Protein AF-A0A7S3T240-F1 (afdb_monomer)

pLDDT: mean 73.09, std 15.88, range [38.12, 94.25]

Organism: Emiliania huxleyi (NCBI:txid2903)

Foldseek 3Di:
DLVVLVVVLVVLVVVLVVLVVVLVVLVVVLVVLVVVLVVLVVVLVVLVVVLVVLVVVCVVVVDPVSVVVSVVSVVVSVVSVVVSVVSVVVSVVSVVVSVVSVVVSVVSVVVSVVSVVVSVVVVVPDPDDPPPPDDPPPPVVPVVVVVVVVVVVVVVVVVVVVVVVVVVVVVVVVVVPVVPPPDDDDDDPDDDDDDDDDDDDDDDDDDDDDDDDDDDDDDDDDDDDDPDDDPDDDDDDDDDDDDDDDDDDDDDDDPPDDPDPDPPPPDPDDPDDDPDPDPDDPDDPDPDPDPDDDDDDDDDDDDPDDDDDDDDDDDDDD

Solvent-accessible surface area (backbone atoms only — not comparable to full-atom values): 20639 Å² total; per-residue (Å²): 119,70,64,64,52,57,48,53,52,52,51,44,53,50,51,38,52,50,41,48,50,51,32,52,52,40,46,54,50,23,53,50,37,42,51,52,20,54,50,36,43,51,52,24,52,51,40,41,51,53,21,52,53,38,40,53,53,19,68,74,65,73,38,71,71,34,50,54,50,23,54,52,29,48,51,53,24,53,52,32,46,52,53,22,54,52,31,44,51,51,23,53,52,30,48,54,51,33,53,54,31,50,53,52,37,50,53,41,52,49,54,43,50,52,52,54,50,52,57,52,52,62,58,70,67,52,78,77,73,79,81,76,89,73,72,90,80,70,65,72,70,61,57,61,60,58,55,60,68,59,56,61,62,61,62,62,59,56,56,56,58,59,56,55,56,53,57,54,56,60,54,61,58,56,71,68,58,72,77,76,78,82,76,84,77,77,82,77,82,83,76,79,87,78,79,87,79,81,87,76,84,81,83,80,80,84,85,82,80,88,78,83,86,83,79,88,76,79,83,79,76,81,78,78,82,78,79,77,79,78,78,81,75,82,79,80,78,82,78,79,80,84,78,78,81,74,85,72,76,82,78,76,84,78,74,82,76,75,81,78,76,77,78,76,76,78,78,76,78,79,77,77,81,74,78,78,75,78,77,79,74,80,75,75,82,74,79,78,77,78,81,77,80,77,82,78,79,78,78,81,77,81,77,78,82,76,80,78,80,80,79,78,79,83,76,84,79,132

Structure (mmCIF, N/CA/C/O backbone):
data_AF-A0A7S3T240-F1
#
_entry.id   AF-A0A7S3T240-F1
#
loop_
_atom_site.group_PDB
_atom_site.id
_atom_site.type_symbol
_atom_site.label_atom_id
_atom_site.label_alt_id
_atom_site.label_comp_id
_atom_site.label_asym_id
_atom_site.label_entity_id
_atom_site.label_seq_id
_atom_site.pdbx_PDB_ins_code
_atom_site.Cartn_x
_atom_site.Cartn_y
_atom_site.Cartn_z
_atom_site.occupancy
_atom_site.B_iso_or_equiv
_atom_site.auth_seq_id
_atom_site.auth_comp_id
_atom_site.auth_asym_id
_atom_site.auth_atom_id
_atom_site.pdbx_PDB_model_num
ATOM 1 N N . SER A 1 1 ? 21.977 -3.728 -37.224 1.00 69.38 1 SER A N 1
ATOM 2 C CA . SER A 1 1 ? 20.521 -3.903 -37.405 1.00 69.38 1 SER A CA 1
ATOM 3 C C . SER A 1 1 ? 19.772 -2.870 -36.568 1.00 69.38 1 SER A C 1
ATOM 5 O O . SER A 1 1 ? 19.940 -2.855 -35.353 1.00 69.38 1 SER A O 1
ATOM 7 N N . GLY A 1 2 ? 19.012 -1.968 -37.201 1.00 80.69 2 GLY A N 1
ATOM 8 C CA . GLY A 1 2 ? 18.191 -0.964 -36.503 1.00 80.69 2 GLY A CA 1
ATOM 9 C C . GLY A 1 2 ? 16.918 -1.544 -35.869 1.00 80.69 2 GLY A C 1
ATOM 10 O O . GLY A 1 2 ? 16.444 -1.038 -34.854 1.00 80.69 2 GLY A O 1
ATOM 11 N N . GLU A 1 3 ? 16.407 -2.658 -36.399 1.00 87.56 3 GLU A N 1
ATOM 12 C CA . GLU A 1 3 ? 15.203 -3.321 -35.885 1.00 87.56 3 GLU A CA 1
ATOM 13 C C . GLU A 1 3 ? 15.397 -3.892 -34.479 1.00 87.56 3 GLU A C 1
ATOM 15 O O . GLU A 1 3 ? 14.539 -3.696 -33.619 1.00 87.56 3 GLU A O 1
ATOM 20 N N . ALA A 1 4 ? 16.551 -4.513 -34.209 1.00 83.38 4 ALA A N 1
ATOM 21 C CA . ALA A 1 4 ? 16.877 -5.044 -32.884 1.00 83.38 4 ALA A CA 1
ATOM 22 C C . ALA A 1 4 ? 16.901 -3.941 -31.806 1.00 83.38 4 ALA A C 1
ATOM 24 O O . ALA A 1 4 ? 16.441 -4.148 -30.683 1.00 83.38 4 ALA A O 1
ATOM 25 N N . ARG A 1 5 ? 17.361 -2.731 -32.158 1.00 80.62 5 ARG A N 1
ATOM 26 C CA . ARG A 1 5 ? 17.377 -1.571 -31.248 1.00 80.62 5 ARG A CA 1
ATOM 27 C C . ARG A 1 5 ? 15.965 -1.065 -30.968 1.00 80.62 5 ARG A C 1
ATOM 29 O O . ARG A 1 5 ? 15.586 -0.887 -29.812 1.00 80.62 5 ARG A O 1
ATOM 36 N N . ASN A 1 6 ? 15.160 -0.908 -32.019 1.00 85.31 6 ASN A N 1
ATOM 37 C CA . ASN A 1 6 ? 13.755 -0.523 -31.884 1.00 85.31 6 ASN A CA 1
ATOM 38 C C . ASN A 1 6 ? 12.945 -1.568 -31.100 1.00 85.31 6 ASN A C 1
ATOM 40 O O . ASN A 1 6 ? 12.016 -1.211 -30.375 1.00 85.31 6 ASN A O 1
ATOM 44 N N . ALA A 1 7 ? 13.284 -2.855 -31.208 1.00 90.44 7 ALA A N 1
ATOM 45 C CA . ALA A 1 7 ? 12.698 -3.905 -30.381 1.00 90.44 7 ALA A CA 1
ATOM 46 C C . ALA A 1 7 ? 13.095 -3.755 -28.899 1.00 90.44 7 ALA A C 1
ATOM 48 O O . ALA A 1 7 ? 12.222 -3.803 -28.033 1.00 90.44 7 ALA A O 1
ATOM 49 N N . ALA A 1 8 ? 14.370 -3.481 -28.599 1.00 83.81 8 ALA A N 1
ATOM 50 C CA . ALA A 1 8 ? 14.858 -3.305 -27.227 1.00 83.81 8 ALA A CA 1
ATOM 51 C C . ALA A 1 8 ? 14.257 -2.080 -26.509 1.00 83.81 8 ALA A C 1
ATOM 53 O O . ALA A 1 8 ? 13.959 -2.151 -25.312 1.00 83.81 8 ALA A O 1
ATOM 54 N N . VAL A 1 9 ? 14.043 -0.969 -27.228 1.00 86.69 9 VAL A N 1
ATOM 55 C CA . VAL A 1 9 ? 13.361 0.222 -26.684 1.00 86.69 9 VAL A CA 1
ATOM 56 C C . VAL A 1 9 ? 11.884 -0.074 -26.424 1.00 86.69 9 VAL A C 1
ATOM 58 O O . VAL A 1 9 ? 11.393 0.221 -25.337 1.00 86.69 9 VAL A O 1
ATOM 61 N N . ARG A 1 10 ? 11.183 -0.725 -27.365 1.00 91.50 10 ARG A N 1
ATOM 62 C CA . ARG A 1 10 ? 9.774 -1.119 -27.176 1.00 91.50 10 ARG A CA 1
ATOM 63 C C . ARG A 1 10 ? 9.592 -2.093 -26.009 1.00 91.50 10 ARG A C 1
ATOM 65 O O . ARG A 1 10 ? 8.627 -1.963 -25.259 1.00 91.50 10 ARG A O 1
ATOM 72 N N . ALA A 1 11 ? 10.523 -3.029 -25.824 1.00 89.94 11 ALA A N 1
ATOM 73 C CA . ALA A 1 11 ? 10.531 -3.932 -24.675 1.00 89.94 11 ALA A CA 1
ATOM 74 C C . ALA A 1 11 ? 10.695 -3.164 -23.351 1.00 89.94 11 ALA A C 1
ATOM 76 O O . ALA A 1 11 ? 9.890 -3.348 -22.441 1.00 89.94 11 ALA A O 1
ATOM 77 N N . ALA A 1 12 ? 11.652 -2.231 -23.278 1.00 83.69 12 ALA A N 1
ATOM 78 C CA . ALA A 1 12 ? 11.857 -1.395 -22.092 1.00 83.69 12 ALA A CA 1
ATOM 79 C C . ALA A 1 12 ? 10.644 -0.500 -21.779 1.00 83.69 12 ALA A C 1
ATOM 81 O O . ALA A 1 12 ? 10.274 -0.324 -20.622 1.00 83.69 12 ALA A O 1
ATOM 82 N N . GLU A 1 13 ? 9.982 0.051 -22.800 1.00 89.81 13 GLU A N 1
ATOM 83 C CA . GLU A 1 13 ? 8.754 0.830 -22.605 1.00 89.81 13 GLU A CA 1
ATOM 84 C C . GLU A 1 13 ? 7.593 -0.035 -22.100 1.00 89.81 13 GLU A C 1
ATOM 86 O O . GLU A 1 13 ? 6.804 0.424 -21.270 1.00 89.81 13 GLU A O 1
ATOM 91 N N . LYS A 1 14 ? 7.492 -1.290 -22.554 1.00 94.06 14 LYS A N 1
ATOM 92 C CA . LYS A 1 14 ? 6.503 -2.248 -22.044 1.00 94.06 14 LYS A CA 1
ATOM 93 C C . LYS A 1 14 ? 6.765 -2.587 -20.573 1.00 94.06 14 LYS A C 1
ATOM 95 O O . LYS A 1 14 ? 5.825 -2.554 -19.780 1.00 94.06 14 LYS A O 1
ATOM 100 N N . GLU A 1 15 ? 8.017 -2.852 -20.207 1.00 90.12 15 GLU A N 1
ATOM 101 C CA . GLU A 1 15 ? 8.430 -3.083 -18.814 1.00 90.12 15 GLU A CA 1
ATOM 102 C C . GLU A 1 15 ? 8.119 -1.870 -17.934 1.00 90.12 15 GLU A C 1
ATOM 104 O O . GLU A 1 15 ? 7.475 -2.010 -16.896 1.00 90.12 15 GLU A O 1
ATOM 109 N N . PHE A 1 16 ? 8.467 -0.663 -18.390 1.00 89.44 16 PHE A N 1
ATOM 110 C CA . PHE A 1 16 ? 8.149 0.571 -17.677 1.00 89.44 16 PHE A CA 1
ATOM 111 C C . PHE A 1 16 ? 6.639 0.732 -17.439 1.00 89.44 16 PHE A C 1
ATOM 113 O O . PHE A 1 16 ? 6.226 1.049 -16.324 1.00 89.44 16 PHE A O 1
ATOM 120 N N . ARG A 1 17 ? 5.799 0.476 -18.453 1.00 94.25 17 ARG A N 1
ATOM 121 C CA . ARG A 1 17 ? 4.332 0.526 -18.299 1.00 94.25 17 ARG A CA 1
ATOM 122 C C . ARG A 1 17 ? 3.828 -0.496 -17.284 1.00 94.25 17 ARG A C 1
ATOM 124 O O . ARG A 1 17 ? 2.951 -0.164 -16.491 1.00 94.25 17 ARG A O 1
ATOM 131 N N . HIS A 1 18 ? 4.386 -1.705 -17.285 1.00 93.19 18 HIS A N 1
ATOM 132 C CA . HIS A 1 18 ? 4.026 -2.740 -16.320 1.00 93.19 18 HIS A CA 1
ATOM 133 C C . HIS A 1 18 ? 4.416 -2.340 -14.888 1.00 93.19 18 HIS A C 1
ATOM 135 O O . HIS A 1 18 ? 3.583 -2.401 -13.985 1.00 93.19 18 HIS A O 1
ATOM 141 N N . CYS A 1 19 ? 5.638 -1.839 -14.680 1.00 86.62 19 CYS A N 1
ATOM 142 C CA . CYS A 1 19 ? 6.077 -1.316 -13.384 1.00 86.62 19 CYS A CA 1
ATOM 143 C C . CYS A 1 19 ? 5.222 -0.130 -12.916 1.00 86.62 19 CYS A C 1
ATOM 145 O O . CYS A 1 19 ? 4.861 -0.060 -11.745 1.00 86.62 19 CYS A O 1
ATOM 147 N N . ALA A 1 20 ? 4.856 0.782 -13.821 1.00 87.12 20 ALA A N 1
ATOM 148 C CA . ALA A 1 20 ? 3.994 1.919 -13.503 1.00 87.12 20 ALA A CA 1
ATOM 149 C C . ALA A 1 20 ? 2.579 1.481 -13.095 1.00 87.12 20 ALA A C 1
ATOM 151 O O . ALA A 1 20 ? 2.018 2.025 -12.143 1.00 87.12 20 ALA A O 1
ATOM 152 N N . ALA A 1 21 ? 2.010 0.487 -13.784 1.00 92.00 21 ALA A N 1
ATOM 153 C CA . ALA A 1 21 ? 0.714 -0.082 -13.431 1.00 92.00 21 ALA A CA 1
ATOM 154 C C . ALA A 1 21 ? 0.758 -0.765 -12.054 1.00 92.00 21 ALA A C 1
ATOM 156 O O . ALA A 1 21 ? -0.089 -0.470 -11.211 1.00 92.00 21 ALA A O 1
ATOM 157 N N . ALA A 1 22 ? 1.783 -1.583 -11.797 1.00 86.31 22 ALA A N 1
ATOM 158 C CA . ALA A 1 22 ? 1.976 -2.249 -10.509 1.00 86.31 22 ALA A CA 1
ATOM 159 C C . ALA A 1 22 ? 2.154 -1.244 -9.357 1.00 86.31 22 ALA A C 1
ATOM 161 O O . ALA A 1 22 ? 1.518 -1.381 -8.315 1.00 86.31 22 ALA A O 1
ATOM 162 N N . ALA A 1 23 ? 2.949 -0.186 -9.556 1.00 83.00 23 ALA A N 1
ATOM 163 C CA . ALA A 1 23 ? 3.128 0.867 -8.555 1.00 83.00 23 ALA A CA 1
ATOM 164 C C . ALA A 1 23 ? 1.819 1.618 -8.256 1.00 83.00 23 ALA A C 1
ATOM 166 O O . ALA A 1 23 ? 1.533 1.931 -7.101 1.00 83.00 23 ALA A O 1
ATOM 167 N N . LYS A 1 24 ? 0.989 1.872 -9.277 1.00 91.44 24 LYS A N 1
ATOM 168 C CA . LYS A 1 24 ? -0.325 2.506 -9.098 1.00 91.44 24 LYS A CA 1
ATOM 169 C C . LYS A 1 24 ? -1.285 1.615 -8.306 1.00 91.44 24 LYS A C 1
ATOM 171 O O . LYS A 1 24 ? -1.999 2.112 -7.435 1.00 91.44 24 LYS A O 1
ATOM 176 N N . GLU A 1 25 ? -1.317 0.322 -8.612 1.00 91.25 25 GLU A N 1
ATOM 177 C CA . GLU A 1 25 ? -2.149 -0.646 -7.896 1.00 91.25 25 GLU A CA 1
ATOM 178 C C . GLU A 1 25 ? -1.722 -0.768 -6.428 1.00 91.25 25 GLU A C 1
ATOM 180 O O . GLU A 1 25 ? -2.568 -0.701 -5.533 1.00 91.25 25 GLU A O 1
ATOM 185 N N . GLU A 1 26 ? -0.413 -0.857 -6.175 1.00 85.06 26 GLU A N 1
ATOM 186 C CA . GLU A 1 26 ? 0.137 -0.949 -4.822 1.00 85.06 26 GLU A CA 1
ATOM 187 C C . GLU A 1 26 ? -0.105 0.332 -4.016 1.00 85.06 26 GLU A C 1
ATOM 189 O O . GLU A 1 26 ? -0.527 0.262 -2.864 1.00 85.06 26 GLU A O 1
ATOM 194 N N . GLY A 1 27 ? 0.042 1.509 -4.635 1.00 84.75 27 GLY A N 1
ATOM 195 C CA . GLY A 1 27 ? -0.329 2.781 -4.011 1.00 84.75 27 GLY A CA 1
ATOM 196 C C . GLY A 1 27 ? -1.815 2.843 -3.636 1.00 84.75 27 GLY A C 1
ATOM 197 O O . GLY A 1 27 ? -2.165 3.319 -2.556 1.00 84.75 27 GLY A O 1
ATOM 198 N N . GLY A 1 28 ? -2.694 2.298 -4.485 1.00 88.25 28 GLY A N 1
ATOM 199 C CA . GLY A 1 28 ? -4.122 2.168 -4.186 1.00 88.25 28 GLY A CA 1
ATOM 200 C C . GLY A 1 28 ? -4.412 1.212 -3.023 1.00 88.25 28 GLY A C 1
ATOM 201 O O . GLY A 1 28 ? -5.260 1.519 -2.183 1.00 88.25 28 GLY A O 1
ATOM 202 N N . ARG A 1 29 ? -3.702 0.077 -2.941 1.00 84.12 29 ARG A N 1
ATOM 203 C CA . ARG A 1 29 ? -3.786 -0.853 -1.800 1.00 84.12 29 ARG A CA 1
ATOM 204 C C . ARG A 1 29 ? -3.310 -0.205 -0.501 1.00 84.12 29 ARG A C 1
ATOM 206 O O . ARG A 1 29 ? -4.017 -0.294 0.498 1.00 84.12 29 ARG A O 1
ATOM 213 N N . ALA A 1 30 ? -2.174 0.486 -0.529 1.00 80.50 30 ALA A N 1
ATOM 214 C CA . ALA A 1 30 ? -1.625 1.164 0.642 1.00 80.50 30 ALA A CA 1
ATOM 215 C C . ALA A 1 30 ? -2.561 2.257 1.178 1.00 80.50 30 ALA A C 1
ATOM 217 O O . ALA A 1 30 ? -2.761 2.357 2.386 1.00 80.50 30 ALA A O 1
ATOM 218 N N . LEU A 1 31 ? -3.202 3.030 0.293 1.00 86.12 31 LEU A N 1
ATOM 219 C CA . LEU A 1 31 ? -4.171 4.046 0.711 1.00 86.12 31 LEU A CA 1
ATOM 220 C C . LEU A 1 31 ? -5.419 3.435 1.369 1.00 86.12 31 LEU A C 1
ATOM 222 O O . LEU A 1 31 ? -5.925 3.995 2.339 1.00 86.12 31 LEU A O 1
ATOM 226 N N . ARG A 1 32 ? -5.920 2.300 0.859 1.00 87.06 32 ARG A N 1
ATOM 227 C CA . ARG A 1 32 ? -7.042 1.584 1.491 1.00 87.06 32 ARG A CA 1
ATOM 228 C C . ARG A 1 32 ? -6.661 1.056 2.872 1.00 87.06 32 ARG A C 1
ATOM 230 O O . ARG A 1 32 ? -7.372 1.353 3.822 1.00 87.06 32 ARG A O 1
ATOM 237 N N . ALA A 1 33 ? -5.503 0.405 2.988 1.00 81.25 33 ALA A N 1
ATOM 238 C CA . ALA A 1 33 ? -4.996 -0.090 4.268 1.00 81.25 33 ALA A CA 1
ATOM 239 C C . ALA A 1 33 ? -4.826 1.037 5.303 1.00 81.25 33 ALA A C 1
ATOM 241 O O . ALA A 1 33 ? -5.196 0.872 6.459 1.00 81.25 33 ALA A O 1
ATOM 242 N N . SER A 1 34 ? -4.336 2.212 4.886 1.00 79.25 34 SER A N 1
ATOM 243 C CA . SER A 1 34 ? -4.235 3.382 5.769 1.00 79.25 34 SER A CA 1
ATOM 244 C C . SER A 1 34 ? -5.604 3.852 6.271 1.00 79.25 34 SER A C 1
ATOM 246 O O . SER A 1 34 ? -5.755 4.127 7.454 1.00 79.25 34 SER A O 1
ATOM 248 N N . ARG A 1 35 ? -6.614 3.921 5.392 1.00 87.88 35 ARG A N 1
ATOM 249 C CA . ARG A 1 35 ? -7.975 4.329 5.782 1.00 87.88 35 ARG A CA 1
ATOM 250 C C . ARG A 1 35 ? -8.638 3.315 6.710 1.00 87.88 35 ARG A C 1
ATOM 252 O O . ARG A 1 35 ? -9.355 3.713 7.620 1.00 87.88 35 ARG A O 1
ATOM 259 N N . GLU A 1 36 ? -8.410 2.027 6.473 1.00 85.06 36 GLU A N 1
ATOM 260 C CA . GLU A 1 36 ? -8.895 0.947 7.337 1.00 85.06 36 GLU A CA 1
ATOM 261 C C . GLU A 1 36 ? -8.238 1.007 8.721 1.00 85.06 36 GLU A C 1
ATOM 263 O O . GLU A 1 36 ? -8.941 0.900 9.723 1.00 85.06 36 GLU A O 1
ATOM 268 N N . ALA A 1 37 ? -6.930 1.276 8.794 1.00 78.25 37 ALA A N 1
ATOM 269 C CA . ALA A 1 37 ? -6.234 1.486 10.062 1.00 78.25 37 ALA A CA 1
ATOM 270 C C . ALA A 1 37 ? -6.770 2.711 10.824 1.00 78.25 37 ALA A C 1
ATOM 272 O O . ALA A 1 37 ? -7.067 2.609 12.014 1.00 78.25 37 ALA A O 1
ATOM 273 N N . ASP A 1 38 ? -6.986 3.840 10.142 1.00 82.81 38 ASP A N 1
ATOM 274 C CA . ASP A 1 38 ? -7.582 5.034 10.757 1.00 82.81 38 ASP A CA 1
ATOM 275 C C . ASP A 1 38 ? -9.012 4.774 11.263 1.00 82.81 38 ASP A C 1
ATOM 277 O O . ASP A 1 38 ? -9.395 5.244 12.339 1.00 82.81 38 ASP A O 1
ATOM 281 N N . ALA A 1 39 ? -9.814 4.015 10.509 1.00 83.19 39 ALA A N 1
ATOM 282 C CA . ALA A 1 39 ? -11.158 3.620 10.921 1.00 83.19 39 ALA A CA 1
ATOM 283 C C . ALA A 1 39 ? -11.126 2.690 12.146 1.00 83.19 39 ALA A C 1
ATOM 285 O O . ALA A 1 39 ? -11.867 2.921 13.103 1.00 83.19 39 ALA A O 1
ATOM 286 N N . ALA A 1 40 ? -10.233 1.695 12.159 1.00 78.31 40 ALA A N 1
ATOM 287 C CA . ALA A 1 40 ? -10.038 0.797 13.296 1.00 78.31 40 ALA A CA 1
ATOM 288 C C . ALA A 1 40 ? -9.608 1.562 14.557 1.00 78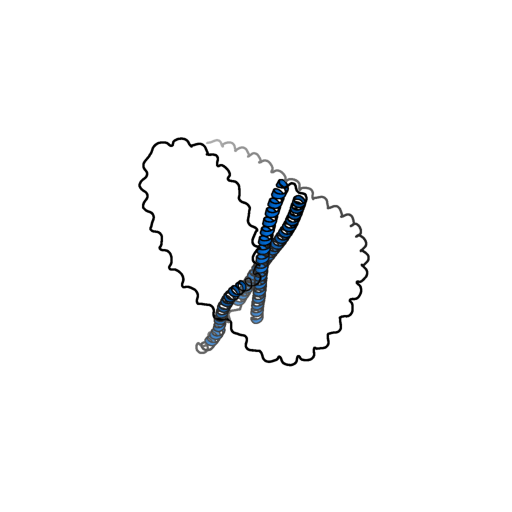.31 40 ALA A C 1
ATOM 290 O O . ALA A 1 40 ? -10.130 1.310 15.643 1.00 78.31 40 ALA A O 1
ATOM 291 N N . ARG A 1 41 ? -8.728 2.559 14.413 1.00 80.75 41 ARG A N 1
ATOM 292 C CA . ARG A 1 41 ? -8.281 3.417 15.519 1.00 80.75 41 ARG A CA 1
ATOM 293 C C . ARG A 1 41 ? -9.431 4.213 16.137 1.00 80.75 41 ARG A C 1
ATOM 295 O O . ARG A 1 41 ? -9.560 4.247 17.357 1.00 80.75 41 ARG A O 1
ATOM 302 N N . ARG A 1 42 ? -10.301 4.796 15.305 1.00 85.69 42 ARG A N 1
ATOM 303 C CA . ARG A 1 42 ? -11.499 5.525 15.765 1.00 85.69 42 ARG A CA 1
ATOM 304 C C . ARG A 1 42 ? -12.495 4.613 16.477 1.00 85.69 42 ARG A C 1
ATOM 306 O O . ARG A 1 42 ? -13.077 5.013 17.483 1.00 85.69 42 ARG A O 1
ATOM 313 N N . LEU A 1 43 ? -12.685 3.392 15.973 1.00 81.69 43 LEU A N 1
ATOM 314 C CA . LEU A 1 43 ? -13.533 2.396 16.631 1.00 81.69 43 LEU A CA 1
ATOM 315 C C . LEU A 1 43 ? -12.960 1.995 17.995 1.00 81.69 43 LEU A C 1
ATOM 317 O O . LEU A 1 43 ? -13.703 1.977 18.973 1.00 81.69 43 LEU A O 1
ATOM 321 N N . ALA A 1 44 ? -11.648 1.762 18.085 1.00 77.88 44 ALA A N 1
ATOM 322 C CA . ALA A 1 44 ? -10.985 1.440 19.346 1.00 77.88 44 ALA A CA 1
ATOM 323 C C . ALA A 1 44 ? -11.076 2.585 20.369 1.00 77.88 44 ALA A C 1
ATOM 325 O O . ALA A 1 44 ? -11.340 2.338 21.544 1.00 77.88 44 ALA A O 1
ATOM 326 N N . GLU A 1 45 ? -10.919 3.837 19.934 1.00 85.06 45 GLU A N 1
ATOM 327 C CA . GLU A 1 45 ? -11.086 5.013 20.796 1.00 85.06 45 GLU A CA 1
ATOM 328 C C . GLU A 1 45 ? -12.530 5.148 21.302 1.00 85.06 45 GLU A C 1
ATOM 330 O O . GLU A 1 45 ? -12.754 5.361 22.492 1.00 85.06 45 GLU A O 1
ATOM 335 N N . THR A 1 46 ? -13.515 4.928 20.426 1.00 86.31 46 THR A N 1
ATOM 336 C CA . THR A 1 46 ? -14.939 4.956 20.799 1.00 86.31 46 THR A CA 1
ATOM 337 C C . THR A 1 46 ? -15.272 3.847 21.799 1.00 86.31 46 THR A C 1
ATOM 339 O O . THR A 1 46 ? -15.942 4.098 22.800 1.00 86.31 46 THR A O 1
ATOM 342 N N . ALA A 1 47 ? -14.767 2.628 21.578 1.00 79.31 47 ALA A N 1
ATOM 343 C CA . ALA A 1 47 ? -14.928 1.514 22.511 1.00 79.31 47 ALA A CA 1
ATOM 344 C C . ALA A 1 47 ? -14.295 1.820 23.878 1.00 79.31 47 ALA A C 1
ATOM 346 O O . ALA A 1 47 ? -14.898 1.524 24.908 1.00 79.31 47 ALA A O 1
ATOM 347 N N . ARG A 1 48 ? -13.124 2.473 23.898 1.00 84.62 48 ARG A N 1
ATOM 348 C CA . ARG A 1 48 ? -12.458 2.893 25.137 1.00 84.62 48 ARG A CA 1
ATOM 349 C C . ARG A 1 48 ? -13.295 3.902 25.924 1.00 84.62 48 ARG A C 1
ATOM 351 O O . ARG A 1 48 ? -13.493 3.699 27.115 1.00 84.62 48 ARG A O 1
ATOM 358 N N . LEU A 1 49 ? -13.820 4.937 25.264 1.00 87.31 49 LEU A N 1
ATOM 359 C CA . LEU A 1 49 ? -14.696 5.932 25.900 1.00 87.31 49 LEU A CA 1
ATOM 360 C C . LEU A 1 49 ? -15.973 5.282 26.449 1.00 87.31 49 LEU A C 1
ATOM 362 O O . LEU A 1 49 ? -16.358 5.531 27.584 1.00 87.31 49 LEU A O 1
ATOM 366 N N . THR A 1 50 ? -16.571 4.365 25.685 1.00 83.69 50 THR A N 1
ATOM 367 C CA . THR A 1 50 ? -17.767 3.627 26.126 1.00 83.69 50 THR A CA 1
ATOM 368 C C . THR A 1 50 ? -17.470 2.757 27.355 1.00 83.69 50 THR A C 1
ATOM 370 O O . THR A 1 50 ? -18.305 2.635 28.249 1.00 83.69 50 THR A O 1
ATOM 373 N N . ALA A 1 51 ? -16.275 2.161 27.425 1.00 76.50 51 ALA A N 1
ATOM 374 C CA . ALA A 1 51 ? -15.834 1.394 28.586 1.00 76.50 51 ALA A CA 1
ATOM 375 C C . ALA A 1 51 ? -15.557 2.281 29.811 1.00 76.50 51 ALA A C 1
ATOM 377 O O . ALA A 1 51 ? -15.890 1.885 30.926 1.00 76.50 51 ALA A O 1
ATOM 378 N N . GLU A 1 52 ? -14.988 3.474 29.616 1.00 84.94 52 GLU A N 1
ATOM 379 C CA . GLU A 1 52 ? -14.796 4.470 30.679 1.00 84.94 52 GLU A CA 1
ATOM 380 C C . GLU A 1 52 ? -16.148 4.948 31.247 1.00 84.94 52 GLU A C 1
ATOM 382 O O . GLU A 1 52 ? -16.328 4.964 32.467 1.00 84.94 52 GLU A O 1
ATOM 387 N N . ASP A 1 53 ? -17.129 5.232 30.387 1.00 85.00 53 ASP A N 1
ATOM 388 C CA . ASP A 1 53 ? -18.489 5.613 30.797 1.00 85.00 53 ASP A CA 1
ATOM 389 C C . ASP A 1 53 ? -19.222 4.463 31.516 1.00 85.00 53 ASP A C 1
ATOM 391 O O . ASP A 1 53 ? -19.880 4.664 32.537 1.00 85.00 53 ASP A O 1
ATOM 395 N N . ALA A 1 54 ? -19.072 3.222 31.043 1.00 77.81 54 ALA A N 1
ATOM 396 C CA . ALA A 1 54 ? -19.637 2.055 31.724 1.00 77.81 54 ALA A CA 1
ATOM 397 C C . ALA A 1 54 ? -19.001 1.830 33.108 1.00 77.81 54 ALA A C 1
ATOM 399 O O . ALA A 1 54 ? -19.692 1.460 34.060 1.00 77.81 54 ALA A O 1
ATOM 400 N N . ALA A 1 55 ? -17.693 2.067 33.238 1.00 78.50 55 ALA A N 1
ATOM 401 C CA . ALA A 1 55 ? -16.983 1.936 34.505 1.00 78.50 55 ALA A CA 1
ATOM 402 C C . ALA A 1 55 ? -17.397 3.013 35.521 1.00 78.50 55 ALA A C 1
ATOM 404 O O . ALA A 1 55 ? -17.517 2.703 36.708 1.00 78.50 55 ALA A O 1
ATOM 405 N N . THR A 1 56 ? -17.652 4.250 35.079 1.00 86.19 56 THR A N 1
ATOM 406 C CA . THR A 1 56 ? -18.150 5.313 35.969 1.00 86.19 56 THR A CA 1
ATOM 407 C C . THR A 1 56 ? -19.561 5.004 36.468 1.00 86.19 56 THR A C 1
ATOM 409 O O . THR A 1 56 ? -19.780 5.036 37.678 1.00 86.19 56 THR A O 1
ATOM 412 N N . LEU A 1 57 ? -20.473 4.573 35.590 1.00 80.69 57 LEU A N 1
ATOM 413 C CA . LEU A 1 57 ? -21.815 4.119 35.988 1.00 80.69 57 LEU A CA 1
ATOM 414 C C . LEU A 1 57 ? -21.761 2.940 36.975 1.00 80.69 57 LEU A C 1
ATOM 416 O O . LEU A 1 57 ? -22.489 2.915 37.968 1.00 80.69 57 LEU A O 1
ATOM 420 N N . ALA A 1 58 ? -20.856 1.982 36.753 1.00 79.12 58 ALA A N 1
ATOM 421 C CA . ALA A 1 58 ? -20.685 0.846 37.655 1.00 79.12 58 ALA A CA 1
ATOM 422 C C . ALA A 1 58 ? -20.148 1.232 39.039 1.00 79.12 58 ALA A C 1
ATOM 424 O O . ALA A 1 58 ? -20.532 0.616 40.039 1.00 79.12 58 ALA A O 1
ATOM 425 N N . ALA A 1 59 ? -19.277 2.241 39.107 1.00 81.94 59 ALA A N 1
ATOM 426 C CA . ALA A 1 59 ? -18.781 2.777 40.368 1.00 81.94 59 ALA A CA 1
ATOM 427 C C . ALA A 1 59 ? -19.886 3.492 41.164 1.00 81.94 59 ALA A C 1
ATOM 429 O O . ALA A 1 59 ? -19.885 3.410 42.392 1.00 81.94 59 ALA A O 1
ATOM 430 N N . GLU A 1 60 ? -20.835 4.144 40.484 1.00 84.69 60 GLU A N 1
ATOM 431 C CA . GLU A 1 60 ? -21.965 4.823 41.129 1.00 84.69 60 GLU A CA 1
ATOM 432 C C . GLU A 1 60 ? -23.048 3.850 41.621 1.00 84.69 60 GLU A C 1
ATOM 434 O O . GLU A 1 60 ? -23.546 4.004 42.736 1.00 84.69 60 GLU A O 1
ATOM 439 N N . GLU A 1 61 ? -23.395 2.823 40.839 1.00 82.38 61 GLU A N 1
ATOM 440 C CA . GLU A 1 61 ? -24.468 1.886 41.210 1.00 82.38 61 GLU A CA 1
ATOM 441 C C . GLU A 1 61 ? -24.019 0.769 42.168 1.00 82.38 61 GLU A C 1
ATOM 443 O O . GLU A 1 61 ? -24.858 0.142 42.819 1.00 82.38 61 GLU A O 1
ATOM 448 N N . GLY A 1 62 ? -22.716 0.461 42.247 1.00 78.94 62 GLY A N 1
ATOM 449 C CA . GLY A 1 62 ? -22.169 -0.592 43.122 1.00 78.94 62 GLY A CA 1
ATOM 450 C C . GLY A 1 62 ? -22.683 -2.014 42.828 1.00 78.94 62 GLY A C 1
ATOM 451 O O . GLY A 1 62 ? -22.425 -2.945 43.595 1.00 78.94 62 GLY A O 1
ATOM 452 N N . SER A 1 63 ? -23.404 -2.188 41.722 1.00 79.25 63 SER A N 1
ATOM 453 C CA . SER A 1 63 ? -24.183 -3.377 41.383 1.00 79.25 63 SER A CA 1
ATOM 454 C C . SER A 1 63 ? -23.338 -4.431 40.649 1.00 79.25 63 SER A C 1
ATOM 456 O O . SER A 1 63 ? -22.555 -4.110 39.757 1.00 79.25 63 SER A O 1
ATOM 458 N N . GLU A 1 64 ? -23.499 -5.713 40.999 1.00 83.56 64 GLU A N 1
ATOM 459 C CA . GLU A 1 64 ? -22.885 -6.873 40.312 1.00 83.56 64 GLU A CA 1
ATOM 460 C C . GLU A 1 64 ? -23.035 -6.841 38.772 1.00 83.56 64 GLU A C 1
ATOM 462 O O . GLU A 1 64 ? -22.026 -6.991 38.080 1.00 83.56 64 GLU A O 1
ATOM 467 N N . PRO A 1 65 ? -24.232 -6.604 38.190 1.00 81.00 65 PRO A N 1
ATOM 468 C CA . PRO A 1 65 ? -24.384 -6.458 36.740 1.00 81.00 65 PRO A CA 1
ATOM 469 C C . PRO A 1 65 ? -23.561 -5.307 36.154 1.00 81.00 65 PRO A C 1
ATOM 471 O O . PRO A 1 65 ? -23.041 -5.450 35.049 1.00 81.00 65 PRO A O 1
ATOM 474 N N . ALA A 1 66 ? -23.381 -4.206 36.885 1.00 77.75 66 ALA A N 1
ATOM 475 C CA . ALA A 1 66 ? -22.595 -3.075 36.406 1.00 77.75 66 ALA A CA 1
ATOM 476 C C . ALA A 1 66 ? -21.090 -3.404 36.377 1.00 77.75 66 ALA A C 1
ATOM 478 O O . ALA A 1 66 ? -20.404 -3.069 35.413 1.00 77.75 66 ALA A O 1
ATOM 479 N N . LYS A 1 67 ? -20.588 -4.171 37.358 1.00 81.56 67 LYS A N 1
ATOM 480 C CA . LYS A 1 67 ? -19.214 -4.713 37.327 1.00 81.56 67 LYS A CA 1
ATOM 481 C C . LYS A 1 67 ? -18.988 -5.642 36.131 1.00 81.56 67 LYS A C 1
ATOM 483 O O . LYS A 1 67 ? -17.995 -5.489 35.427 1.00 81.56 67 LYS A O 1
ATOM 488 N N . ARG A 1 68 ? -19.933 -6.548 35.844 1.00 86.19 68 ARG A N 1
ATOM 489 C CA . ARG A 1 68 ? -19.851 -7.441 34.669 1.00 86.19 68 ARG A CA 1
ATOM 490 C C . ARG A 1 68 ? -19.870 -6.668 33.351 1.00 86.19 68 ARG A C 1
ATOM 492 O O . ARG A 1 68 ? -19.154 -7.042 32.425 1.00 86.19 68 ARG A O 1
ATOM 499 N N . LEU A 1 69 ? -20.666 -5.600 33.266 1.00 80.69 69 LEU A N 1
ATOM 500 C CA . LEU A 1 69 ? -20.699 -4.719 32.098 1.00 80.69 69 LEU A CA 1
ATOM 501 C C . LEU A 1 69 ? -19.354 -4.000 31.908 1.00 80.69 69 LEU A C 1
ATOM 503 O O . LEU A 1 69 ? -18.839 -3.964 30.793 1.00 80.69 69 LEU A O 1
ATOM 507 N N . ALA A 1 70 ? -18.762 -3.485 32.989 1.00 78.81 70 ALA A N 1
ATOM 508 C CA . ALA A 1 70 ? -17.453 -2.837 32.954 1.00 78.81 70 ALA A CA 1
ATOM 509 C C . ALA A 1 70 ? -16.330 -3.808 32.540 1.00 78.81 70 ALA A C 1
ATOM 511 O O . ALA A 1 70 ? -15.503 -3.464 31.693 1.00 78.81 70 ALA A O 1
ATOM 512 N N . ASP A 1 71 ? -16.324 -5.040 33.061 1.00 84.88 71 ASP A N 1
ATOM 513 C CA . ASP A 1 71 ? -15.352 -6.068 32.664 1.00 84.88 71 ASP A CA 1
ATOM 514 C C . ASP A 1 71 ? -15.513 -6.473 31.188 1.00 84.88 71 ASP A C 1
ATOM 516 O O . ASP A 1 71 ? -14.520 -6.586 30.463 1.00 84.88 71 ASP A O 1
ATOM 520 N N . ALA A 1 72 ? -16.754 -6.629 30.709 1.00 83.94 72 ALA A N 1
ATOM 521 C CA . ALA A 1 72 ? -17.034 -6.901 29.299 1.00 83.94 72 ALA A CA 1
ATOM 522 C C . ALA A 1 72 ? -16.575 -5.747 28.391 1.00 83.94 72 ALA A C 1
ATOM 524 O O . ALA A 1 72 ? -15.967 -5.986 27.346 1.00 83.94 72 ALA A O 1
ATOM 525 N N . ALA A 1 73 ? -16.804 -4.499 28.805 1.00 79.12 73 ALA A N 1
ATOM 526 C CA . ALA A 1 73 ? -16.360 -3.325 28.063 1.00 79.12 73 ALA A CA 1
ATOM 527 C C . ALA A 1 73 ? -14.825 -3.212 28.031 1.00 79.12 73 ALA A C 1
ATOM 529 O O . ALA A 1 73 ? -14.258 -2.871 26.991 1.00 79.12 73 ALA A O 1
ATOM 530 N N . ARG A 1 74 ? -14.133 -3.574 29.122 1.00 82.44 74 ARG A N 1
ATOM 531 C CA . ARG A 1 74 ? -12.663 -3.627 29.156 1.00 82.44 74 ARG A CA 1
ATOM 532 C C . ARG A 1 74 ? -12.110 -4.675 28.191 1.00 82.44 74 ARG A C 1
ATOM 534 O O . ARG A 1 74 ? -11.192 -4.367 27.435 1.00 82.44 74 ARG A O 1
ATOM 541 N N . LEU A 1 75 ? -12.686 -5.879 28.170 1.00 88.31 75 LEU A N 1
ATOM 542 C CA . LEU A 1 75 ? -12.298 -6.930 27.222 1.00 88.31 75 LEU A CA 1
ATOM 543 C C . LEU A 1 75 ? -12.524 -6.493 25.767 1.00 88.31 75 LEU A C 1
ATOM 545 O O . LEU A 1 75 ? -11.631 -6.651 24.936 1.00 88.31 75 LEU A O 1
ATOM 549 N N . ALA A 1 76 ? -13.668 -5.871 25.470 1.00 79.81 76 ALA A N 1
ATOM 550 C CA . ALA A 1 76 ? -13.955 -5.338 24.139 1.00 79.81 76 ALA A CA 1
ATOM 551 C C . ALA A 1 76 ? -12.969 -4.227 23.725 1.00 79.81 76 ALA A C 1
ATOM 553 O O . ALA A 1 76 ? -12.544 -4.171 22.567 1.00 79.81 76 ALA A O 1
ATOM 554 N N . ALA A 1 77 ? -12.563 -3.362 24.661 1.00 79.12 77 ALA A N 1
ATOM 555 C CA . ALA A 1 77 ? -11.546 -2.342 24.419 1.00 79.12 77 ALA A CA 1
ATOM 556 C C . ALA A 1 77 ? -10.158 -2.959 24.159 1.00 79.12 77 ALA A C 1
ATOM 558 O O . ALA A 1 77 ? -9.461 -2.522 23.242 1.00 79.12 77 ALA A O 1
ATOM 559 N N . GLU A 1 78 ? -9.766 -4.000 24.902 1.00 87.81 78 GLU A N 1
ATOM 560 C CA . GLU A 1 78 ? -8.508 -4.728 24.676 1.00 87.81 78 GLU A CA 1
ATOM 561 C C . GLU A 1 78 ? -8.479 -5.432 23.310 1.00 87.81 78 GLU A C 1
ATOM 563 O O . GLU A 1 78 ? -7.471 -5.357 22.601 1.00 87.81 78 GLU A O 1
ATOM 568 N N . GLU A 1 79 ? -9.567 -6.094 22.905 1.00 88.25 79 GLU A N 1
ATOM 569 C CA . GLU A 1 79 ? -9.671 -6.699 21.569 1.00 88.25 79 GLU A CA 1
ATOM 570 C C . GLU A 1 79 ? -9.630 -5.643 20.462 1.00 88.25 79 GLU A C 1
ATOM 572 O O . GLU A 1 79 ? -8.891 -5.795 19.486 1.00 88.25 79 GLU A O 1
ATOM 577 N N . SER A 1 80 ? -10.339 -4.529 20.647 1.00 78.56 80 SER A N 1
ATOM 578 C CA . SER A 1 80 ? -10.315 -3.410 19.699 1.00 78.56 80 SER A CA 1
ATOM 579 C C . SER A 1 80 ? -8.912 -2.807 19.565 1.00 78.56 80 SER A C 1
ATOM 581 O O . SER A 1 80 ? -8.476 -2.497 18.456 1.00 78.56 80 SER A O 1
ATOM 583 N N . ALA A 1 81 ? -8.166 -2.693 20.668 1.00 82.19 81 ALA A N 1
ATOM 584 C CA . ALA A 1 81 ? -6.782 -2.226 20.656 1.00 82.19 81 ALA A CA 1
ATOM 585 C C . ALA A 1 81 ? -5.843 -3.201 19.922 1.00 82.19 81 ALA A C 1
ATOM 587 O O . ALA A 1 81 ? -4.976 -2.762 19.164 1.00 82.19 81 ALA A O 1
ATOM 588 N N . LYS A 1 82 ? -6.033 -4.518 20.089 1.00 89.75 82 LYS A N 1
ATOM 589 C CA . LYS A 1 82 ? -5.276 -5.538 19.338 1.00 89.75 82 LYS A CA 1
ATOM 590 C C . LYS A 1 82 ? -5.547 -5.446 17.836 1.00 89.75 82 LYS A C 1
ATOM 592 O O . LYS A 1 82 ? -4.596 -5.441 17.056 1.00 89.75 82 LYS A O 1
ATOM 597 N N . LEU A 1 83 ? -6.814 -5.314 17.437 1.00 80.38 83 LEU A N 1
ATOM 598 C CA . LEU A 1 83 ? -7.199 -5.144 16.032 1.00 80.38 83 LEU A CA 1
ATOM 599 C C . LEU A 1 83 ? -6.628 -3.851 15.436 1.00 80.38 83 LEU A C 1
ATOM 601 O O . LEU A 1 83 ? -6.130 -3.861 14.311 1.00 80.38 83 LEU A O 1
ATOM 605 N N . ALA A 1 84 ? -6.636 -2.751 16.193 1.00 79.25 84 ALA A N 1
ATOM 606 C CA . ALA A 1 84 ? -6.022 -1.496 15.763 1.00 79.25 84 ALA A CA 1
ATOM 607 C C . ALA A 1 84 ? -4.503 -1.643 15.553 1.00 79.25 84 ALA A C 1
ATOM 609 O O . ALA A 1 84 ? -3.985 -1.204 14.526 1.00 79.25 84 ALA A O 1
ATOM 610 N N . ALA A 1 85 ? -3.795 -2.317 16.465 1.00 84.38 85 ALA A N 1
ATOM 611 C CA . ALA A 1 85 ? -2.361 -2.578 16.324 1.00 84.38 85 ALA A CA 1
ATOM 612 C C . ALA A 1 85 ? -2.039 -3.479 15.113 1.00 84.38 85 ALA A C 1
ATOM 614 O O . ALA A 1 85 ? -1.052 -3.255 14.406 1.00 84.38 85 ALA A O 1
ATOM 615 N N . GLU A 1 86 ? -2.871 -4.487 14.835 1.00 87.25 86 GLU A N 1
ATOM 616 C CA . GLU A 1 86 ? -2.729 -5.321 13.638 1.00 87.25 86 GLU A CA 1
ATOM 617 C C . GLU A 1 86 ? -2.966 -4.514 12.352 1.00 87.25 86 GLU A C 1
ATOM 619 O O . GLU A 1 86 ? -2.179 -4.615 11.405 1.00 87.25 86 GLU A O 1
ATOM 624 N N . ALA A 1 87 ? -3.989 -3.657 12.335 1.00 78.19 87 ALA A N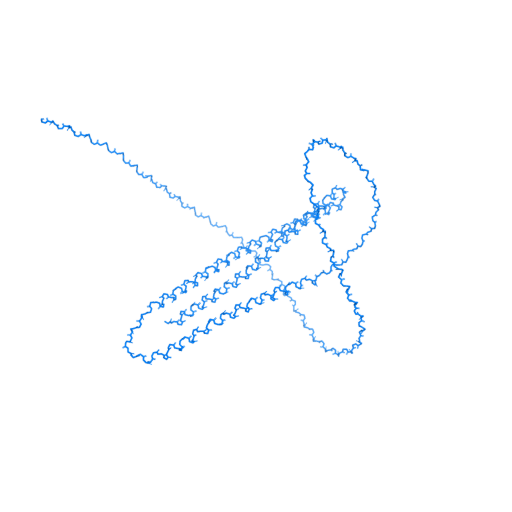 1
ATOM 625 C CA . ALA A 1 87 ? -4.266 -2.772 11.210 1.00 78.19 87 ALA A CA 1
ATOM 626 C C . ALA A 1 87 ? -3.113 -1.781 10.957 1.00 78.19 87 ALA A C 1
ATOM 628 O O . ALA A 1 87 ? -2.694 -1.611 9.810 1.00 78.19 87 ALA A O 1
ATOM 629 N N . GLU A 1 88 ? -2.531 -1.192 12.008 1.00 81.44 88 GLU A N 1
ATOM 630 C CA . GLU A 1 88 ? -1.339 -0.338 11.899 1.00 81.44 88 GLU A CA 1
ATOM 631 C C . GLU A 1 88 ? -0.134 -1.110 11.336 1.00 81.44 88 GLU A C 1
ATOM 633 O O . GLU A 1 88 ? 0.562 -0.615 10.443 1.00 81.44 88 GLU A O 1
ATOM 638 N N . ARG A 1 89 ? 0.091 -2.357 11.773 1.00 90.06 89 ARG A N 1
ATOM 639 C CA . ARG A 1 89 ? 1.157 -3.216 11.229 1.00 90.06 89 ARG A CA 1
ATOM 640 C C . ARG A 1 89 ? 0.949 -3.509 9.740 1.00 90.06 89 ARG A C 1
ATOM 642 O O . ARG A 1 89 ? 1.911 -3.476 8.966 1.00 90.06 89 ARG A O 1
ATOM 649 N N . LEU A 1 90 ? -0.286 -3.790 9.321 1.00 81.75 90 LEU A N 1
ATOM 650 C CA . LEU A 1 90 ? -0.626 -4.004 7.912 1.00 81.75 90 LEU A CA 1
ATOM 651 C C . LEU A 1 90 ? -0.448 -2.727 7.083 1.00 81.75 90 LEU A C 1
ATOM 653 O O . LEU A 1 90 ? 0.094 -2.796 5.975 1.00 81.75 90 LEU A O 1
ATOM 657 N N . ALA A 1 91 ? -0.836 -1.570 7.623 1.00 78.94 91 ALA A N 1
ATOM 658 C CA . ALA A 1 91 ? -0.641 -0.271 6.987 1.00 78.94 91 ALA A CA 1
ATOM 659 C C . ALA A 1 91 ? 0.851 0.062 6.821 1.00 78.94 91 ALA A C 1
ATOM 661 O O . ALA A 1 91 ? 1.274 0.435 5.724 1.00 78.94 91 ALA A O 1
ATOM 662 N N . ALA A 1 92 ? 1.671 -0.163 7.852 1.00 85.50 92 ALA A N 1
ATOM 663 C CA . ALA A 1 92 ? 3.124 -0.000 7.779 1.00 85.50 92 ALA A CA 1
ATOM 664 C C . ALA A 1 92 ? 3.750 -0.934 6.726 1.00 85.50 92 ALA A C 1
ATOM 666 O O . ALA A 1 92 ? 4.553 -0.501 5.896 1.00 85.50 92 ALA A O 1
ATOM 667 N N . GLY A 1 93 ? 3.325 -2.203 6.688 1.00 86.06 93 GLY A N 1
ATOM 668 C CA . GLY A 1 93 ? 3.756 -3.150 5.657 1.00 86.06 93 GLY A CA 1
ATOM 669 C C . GLY A 1 93 ? 3.356 -2.715 4.242 1.00 86.06 93 GLY A C 1
ATOM 670 O O . GLY A 1 93 ? 4.137 -2.861 3.300 1.00 86.06 93 GLY A O 1
ATOM 671 N N . ALA A 1 94 ? 2.163 -2.142 4.073 1.00 78.94 94 ALA A N 1
ATOM 672 C CA . ALA A 1 94 ? 1.715 -1.611 2.790 1.00 78.94 94 ALA A CA 1
ATOM 673 C C . ALA A 1 94 ? 2.493 -0.349 2.372 1.00 78.94 94 ALA A C 1
ATOM 675 O O . ALA A 1 94 ? 2.812 -0.199 1.191 1.00 78.94 94 ALA A O 1
ATOM 676 N N . ALA A 1 95 ? 2.854 0.520 3.320 1.00 79.12 95 ALA A N 1
ATOM 677 C CA . ALA A 1 95 ? 3.703 1.682 3.064 1.00 79.12 95 ALA A CA 1
ATOM 678 C C . ALA A 1 95 ? 5.104 1.268 2.580 1.00 79.12 95 ALA A C 1
ATOM 680 O O . ALA A 1 95 ? 5.565 1.774 1.557 1.00 79.12 95 ALA A O 1
ATOM 681 N N . ALA A 1 96 ? 5.730 0.277 3.223 1.00 87.06 96 ALA A N 1
ATOM 682 C CA . ALA A 1 96 ? 7.024 -0.259 2.790 1.00 87.06 96 ALA A CA 1
ATOM 683 C C . ALA A 1 96 ? 6.963 -0.874 1.377 1.00 87.06 96 ALA A C 1
ATOM 685 O O . ALA A 1 96 ? 7.851 -0.658 0.548 1.00 87.06 96 ALA A O 1
ATOM 686 N N . ARG A 1 97 ? 5.885 -1.607 1.053 1.00 83.56 97 ARG A N 1
ATOM 687 C CA . ARG A 1 97 ? 5.674 -2.134 -0.309 1.00 83.56 97 ARG A CA 1
ATOM 688 C C . ARG A 1 97 ? 5.506 -1.024 -1.341 1.00 83.56 97 ARG A C 1
ATOM 690 O O . ARG A 1 97 ? 6.048 -1.136 -2.441 1.00 83.56 97 ARG A O 1
ATOM 697 N N . ARG A 1 98 ? 4.796 0.051 -0.992 1.00 83.44 98 ARG A N 1
ATOM 698 C CA . ARG A 1 98 ? 4.653 1.229 -1.851 1.00 83.44 98 ARG A CA 1
ATOM 699 C C . ARG A 1 98 ? 6.005 1.886 -2.121 1.00 83.44 98 ARG A C 1
ATOM 701 O O . ARG A 1 98 ? 6.309 2.145 -3.281 1.00 83.44 98 ARG A O 1
ATOM 708 N N . GLU A 1 99 ? 6.817 2.107 -1.092 1.00 89.44 99 GLU A N 1
ATOM 709 C CA . GLU A 1 99 ? 8.160 2.675 -1.253 1.00 89.44 99 GLU A CA 1
ATOM 710 C C . GLU A 1 99 ? 9.025 1.802 -2.177 1.00 89.44 99 GLU A C 1
ATOM 712 O O . GLU A 1 99 ? 9.604 2.296 -3.144 1.00 89.44 99 GLU A O 1
ATOM 717 N N . SER A 1 100 ? 9.029 0.482 -1.964 1.00 88.50 100 SER A N 1
ATOM 718 C CA . SER A 1 100 ? 9.732 -0.459 -2.845 1.00 88.50 100 SER A CA 1
ATOM 719 C C . SER A 1 100 ? 9.224 -0.398 -4.296 1.00 88.50 100 SER A C 1
ATOM 721 O O . SER A 1 100 ? 10.013 -0.442 -5.245 1.00 88.50 100 SER A O 1
ATOM 723 N N . ALA A 1 101 ? 7.911 -0.257 -4.502 1.00 82.25 101 ALA A N 1
ATOM 724 C CA . ALA A 1 101 ? 7.330 -0.105 -5.833 1.00 82.25 101 ALA A CA 1
ATOM 725 C C . ALA A 1 101 ? 7.731 1.224 -6.500 1.00 82.25 101 ALA A C 1
ATOM 727 O O . ALA A 1 101 ? 8.020 1.245 -7.700 1.00 82.25 101 ALA A O 1
ATOM 728 N N . GLU A 1 102 ? 7.797 2.319 -5.740 1.00 86.81 102 GLU A N 1
ATOM 729 C CA . GLU A 1 102 ? 8.265 3.625 -6.216 1.00 86.81 102 GLU A CA 1
ATOM 730 C C . GLU A 1 102 ? 9.758 3.587 -6.586 1.00 86.81 102 GLU A C 1
ATOM 732 O O . GLU A 1 102 ? 10.129 4.067 -7.662 1.00 86.81 102 GLU A O 1
ATOM 737 N N . GLN A 1 103 ? 10.599 2.927 -5.782 1.00 92.56 103 GLN A N 1
ATOM 738 C CA . GLN A 1 103 ? 12.016 2.694 -6.095 1.00 92.56 103 GLN A CA 1
ATOM 739 C C . GLN A 1 103 ? 12.186 1.870 -7.381 1.00 92.56 103 GLN A C 1
ATOM 741 O O . GLN A 1 103 ? 12.952 2.247 -8.270 1.00 92.56 103 GLN A O 1
ATOM 746 N N . ARG A 1 104 ? 11.418 0.782 -7.545 1.00 87.94 104 ARG A N 1
ATOM 747 C CA . ARG A 1 104 ? 11.414 -0.023 -8.782 1.00 87.94 104 ARG A CA 1
ATOM 748 C C . ARG A 1 104 ? 10.981 0.791 -9.998 1.00 87.94 104 ARG A C 1
ATOM 750 O O . ARG A 1 104 ? 11.556 0.641 -11.076 1.00 87.94 104 ARG A O 1
ATOM 757 N N . LEU A 1 105 ? 9.988 1.664 -9.838 1.00 87.69 105 LEU A N 1
ATOM 758 C CA . LEU A 1 105 ? 9.545 2.560 -10.902 1.00 87.69 105 LEU A CA 1
ATOM 759 C C . LEU A 1 105 ? 10.628 3.583 -11.270 1.00 87.69 105 LEU A C 1
ATOM 761 O O . LEU A 1 105 ? 10.813 3.865 -12.455 1.00 87.69 105 LEU A O 1
ATOM 765 N N . ALA A 1 106 ? 11.334 4.139 -10.285 1.00 90.50 106 ALA A N 1
ATOM 766 C CA . ALA A 1 106 ? 12.450 5.053 -10.515 1.00 90.50 106 ALA A CA 1
ATOM 767 C C . ALA A 1 106 ? 13.593 4.360 -11.275 1.00 90.50 106 ALA A C 1
ATOM 769 O O . ALA A 1 106 ? 14.003 4.859 -12.325 1.00 90.50 106 ALA A O 1
ATOM 770 N N . ALA A 1 107 ? 14.002 3.168 -10.833 1.00 89.75 107 ALA A N 1
ATOM 771 C CA . ALA A 1 107 ? 15.014 2.356 -11.510 1.00 89.75 107 ALA A CA 1
ATOM 772 C C . ALA A 1 107 ? 14.608 2.011 -12.957 1.00 89.75 107 ALA A C 1
ATOM 774 O O . ALA A 1 107 ? 15.405 2.143 -13.884 1.00 89.75 107 ALA A O 1
ATOM 775 N N . ALA A 1 108 ? 13.340 1.652 -13.192 1.00 87.19 108 ALA A N 1
ATOM 776 C CA . ALA A 1 108 ? 12.827 1.400 -14.540 1.00 87.19 108 ALA A CA 1
ATOM 777 C C . ALA A 1 108 ? 12.876 2.652 -15.441 1.00 87.19 108 ALA A C 1
ATOM 779 O O . ALA A 1 108 ? 13.185 2.547 -16.632 1.00 87.19 108 ALA A O 1
ATOM 780 N N . LYS A 1 109 ? 12.599 3.850 -14.900 1.00 90.56 109 LYS A N 1
ATOM 781 C CA . LYS A 1 109 ? 12.725 5.115 -15.653 1.00 90.56 109 LYS A CA 1
ATOM 782 C C . LYS A 1 109 ? 14.171 5.398 -16.037 1.00 90.56 109 LYS A C 1
ATOM 784 O O . LYS A 1 109 ? 14.420 5.838 -17.159 1.00 90.56 109 LYS A O 1
ATOM 789 N N . GLU A 1 110 ? 15.102 5.177 -15.118 1.00 94.12 110 GLU A N 1
ATOM 790 C CA . GLU A 1 110 ? 16.529 5.376 -15.359 1.00 94.12 110 GLU A CA 1
ATOM 791 C C . GLU A 1 110 ? 17.054 4.402 -16.418 1.00 94.12 110 GLU A C 1
ATOM 793 O O . GLU A 1 110 ? 17.600 4.844 -17.428 1.00 94.12 110 GLU A O 1
ATOM 798 N N . ALA A 1 111 ? 16.742 3.109 -16.294 1.00 87.81 111 ALA A N 1
ATOM 799 C CA . ALA A 1 111 ? 17.093 2.102 -17.296 1.00 87.81 111 ALA A CA 1
ATOM 800 C C . ALA A 1 111 ? 16.537 2.441 -18.694 1.00 87.81 111 ALA A C 1
ATOM 802 O O . ALA A 1 111 ? 17.212 2.251 -19.712 1.00 87.81 111 ALA A O 1
ATOM 803 N N . LEU A 1 112 ? 15.316 2.986 -18.770 1.00 89.31 112 LEU A N 1
ATOM 804 C CA . LEU A 1 112 ? 14.742 3.458 -20.030 1.00 89.31 112 LEU A CA 1
ATOM 805 C C . LEU A 1 112 ? 15.515 4.657 -20.601 1.00 89.31 112 LEU A C 1
ATOM 807 O O . LEU A 1 112 ? 15.750 4.704 -21.812 1.00 89.31 112 LEU A O 1
ATOM 811 N N . ARG A 1 113 ? 15.913 5.619 -19.758 1.00 91.88 113 ARG A N 1
ATOM 812 C CA . ARG A 1 113 ? 16.728 6.772 -20.176 1.00 91.88 113 ARG A CA 1
ATOM 813 C C . ARG A 1 113 ? 18.089 6.329 -20.694 1.00 91.88 113 ARG A C 1
ATOM 815 O O . ARG A 1 113 ? 18.471 6.760 -21.778 1.00 91.88 113 ARG A O 1
ATOM 822 N N . GLU A 1 114 ? 18.772 5.432 -19.990 1.00 91.81 114 GLU A N 1
ATOM 823 C CA . GLU A 1 114 ? 20.057 4.885 -20.432 1.00 91.81 114 GLU A CA 1
ATOM 824 C C . GLU A 1 114 ? 19.940 4.153 -21.770 1.00 91.81 114 GLU A C 1
ATOM 826 O O . GLU A 1 114 ? 20.744 4.381 -22.674 1.00 91.81 114 GLU A O 1
ATOM 831 N N . ARG A 1 115 ? 18.913 3.309 -21.948 1.00 88.62 115 ARG A N 1
ATOM 832 C CA . ARG A 1 115 ? 18.686 2.620 -23.229 1.00 88.62 115 ARG A CA 1
ATOM 833 C C . ARG A 1 115 ? 18.422 3.604 -24.367 1.00 88.62 115 ARG A C 1
ATOM 835 O O . ARG A 1 115 ? 18.952 3.410 -25.460 1.00 88.62 115 ARG A O 1
ATOM 842 N N . LYS A 1 116 ? 17.642 4.663 -24.125 1.00 89.38 116 LYS A N 1
ATOM 843 C CA . LYS A 1 116 ? 17.408 5.725 -25.120 1.00 89.38 116 LYS A CA 1
ATOM 844 C C . LYS A 1 116 ? 18.693 6.494 -25.441 1.00 89.38 116 LYS A C 1
ATOM 846 O O . LYS A 1 116 ? 18.961 6.740 -26.614 1.00 89.38 116 LYS A O 1
ATOM 851 N N . ALA A 1 117 ? 19.511 6.802 -24.435 1.00 90.94 117 ALA A N 1
ATOM 852 C CA . ALA A 1 117 ? 20.801 7.458 -24.622 1.00 90.94 117 ALA A CA 1
ATOM 853 C C . ALA A 1 117 ? 21.746 6.602 -25.481 1.00 90.94 117 ALA A C 1
ATOM 855 O O . ALA A 1 117 ? 22.234 7.087 -26.501 1.00 90.94 117 ALA A O 1
ATOM 856 N N . ARG A 1 118 ? 21.906 5.310 -25.158 1.00 88.00 118 ARG A N 1
ATOM 857 C CA . ARG A 1 118 ? 22.714 4.364 -25.954 1.00 88.00 118 ARG A CA 1
ATOM 858 C C . ARG A 1 118 ? 22.205 4.230 -27.392 1.00 88.00 118 ARG A C 1
ATOM 860 O O . ARG A 1 118 ? 22.986 4.247 -28.338 1.00 88.00 118 ARG A O 1
ATOM 867 N N . ALA A 1 119 ? 20.886 4.164 -27.577 1.00 86.19 119 ALA A N 1
ATOM 868 C CA . ALA A 1 119 ? 20.300 4.121 -28.915 1.00 86.19 119 ALA A CA 1
ATOM 869 C C . ALA A 1 119 ? 20.615 5.387 -29.733 1.00 86.19 119 ALA A C 1
ATOM 871 O O . ALA A 1 119 ? 20.804 5.292 -30.946 1.00 86.19 119 ALA A O 1
ATOM 872 N N . SER A 1 120 ? 20.694 6.555 -29.083 1.00 85.62 120 SER A N 1
ATOM 873 C CA .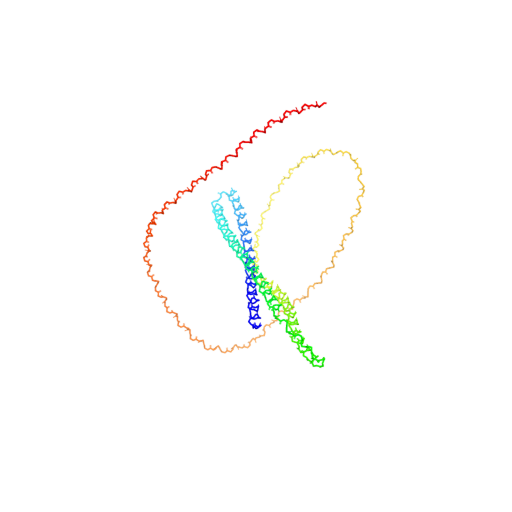 SER A 1 120 ? 21.028 7.822 -29.743 1.00 85.62 120 SER A CA 1
ATOM 874 C C . SER A 1 120 ? 22.514 7.933 -30.107 1.00 85.62 120 SER A C 1
ATOM 876 O O . SER A 1 120 ? 22.836 8.344 -31.223 1.00 85.62 120 SER A O 1
ATOM 878 N N . THR A 1 121 ? 23.423 7.493 -29.228 1.00 89.00 121 THR A N 1
ATOM 879 C CA . THR A 1 121 ? 24.871 7.496 -29.493 1.00 89.00 121 THR A CA 1
ATOM 880 C C . THR A 1 121 ? 25.235 6.534 -30.619 1.00 89.00 121 THR A C 1
ATOM 882 O O . THR A 1 121 ? 26.010 6.886 -31.507 1.00 89.00 121 THR A O 1
ATOM 885 N N . ASP A 1 122 ? 24.601 5.361 -30.664 1.00 79.69 122 ASP A N 1
ATOM 886 C CA . ASP A 1 122 ? 24.823 4.379 -31.731 1.00 79.69 122 ASP A CA 1
ATOM 887 C C . ASP A 1 122 ? 24.300 4.841 -33.102 1.00 79.69 122 ASP A C 1
ATOM 889 O O . ASP A 1 122 ? 24.640 4.242 -34.127 1.00 79.69 122 ASP A O 1
ATOM 893 N N . LEU A 1 123 ? 23.417 5.845 -33.138 1.00 75.38 123 LEU A N 1
ATOM 894 C CA . LEU A 1 123 ? 22.959 6.470 -34.379 1.00 75.38 123 LEU A CA 1
ATOM 895 C C . LEU A 1 123 ? 23.986 7.491 -34.885 1.00 75.38 123 LEU A C 1
ATOM 897 O O . LEU A 1 123 ? 24.229 7.572 -36.085 1.00 75.38 123 LEU A O 1
ATOM 901 N N . ALA A 1 124 ? 24.615 8.229 -33.965 1.00 78.25 124 ALA A N 1
ATOM 902 C CA . ALA A 1 124 ? 25.674 9.186 -34.276 1.00 78.25 124 ALA A CA 1
ATOM 903 C C . ALA A 1 124 ? 26.976 8.506 -34.741 1.00 78.25 124 ALA A C 1
ATOM 905 O O . ALA A 1 124 ? 27.725 9.095 -35.515 1.00 78.25 124 ALA A O 1
ATOM 906 N N . ALA A 1 125 ? 27.227 7.267 -34.304 1.00 79.25 125 ALA A N 1
ATOM 907 C CA . ALA A 1 125 ? 28.403 6.480 -34.684 1.00 79.25 125 ALA A CA 1
ATOM 908 C C . ALA A 1 125 ? 28.300 5.801 -36.066 1.00 79.25 125 ALA A C 1
ATOM 910 O O . ALA A 1 125 ? 29.272 5.200 -36.524 1.00 79.25 125 ALA A O 1
ATOM 911 N N . LEU A 1 126 ? 27.144 5.861 -36.742 1.00 76.69 126 LEU A N 1
ATOM 912 C CA . LEU A 1 126 ? 27.034 5.344 -38.107 1.00 76.69 126 LEU A CA 1
ATOM 913 C C . LEU A 1 126 ? 27.894 6.214 -39.042 1.00 76.69 126 LEU A C 1
ATOM 915 O O . LEU A 1 126 ? 27.711 7.435 -39.058 1.00 76.69 126 LEU A O 1
ATOM 919 N N . PRO A 1 127 ? 28.822 5.622 -39.821 1.00 75.56 127 PRO A N 1
ATOM 920 C CA . PRO A 1 127 ? 29.674 6.382 -40.724 1.00 75.56 127 PRO A CA 1
ATOM 921 C C . PRO A 1 127 ? 28.791 7.179 -41.682 1.00 75.56 127 PRO A C 1
ATOM 923 O O . PRO A 1 127 ? 27.932 6.615 -42.364 1.00 75.56 127 PRO A O 1
ATOM 926 N N . ARG A 1 128 ? 28.979 8.505 -41.708 1.00 70.25 128 ARG A N 1
ATOM 927 C CA . ARG A 1 128 ? 28.329 9.377 -42.692 1.00 70.25 128 ARG A CA 1
ATOM 928 C C . ARG A 1 128 ? 28.659 8.817 -44.070 1.00 70.25 128 ARG A C 1
ATOM 930 O O . ARG A 1 128 ? 29.829 8.783 -44.444 1.00 70.25 128 ARG A O 1
ATOM 937 N N . ALA A 1 129 ? 27.635 8.364 -44.792 1.00 64.75 129 ALA A N 1
ATOM 938 C CA . ALA A 1 129 ? 27.798 7.930 -46.169 1.00 64.75 129 ALA A CA 1
ATOM 939 C C . ALA A 1 129 ? 28.528 9.041 -46.944 1.00 64.75 129 ALA A C 1
ATOM 941 O O . ALA A 1 129 ? 28.190 10.219 -46.754 1.00 64.75 129 ALA A O 1
ATOM 942 N N . PRO A 1 130 ? 29.544 8.702 -47.759 1.00 69.06 130 PRO A N 1
ATOM 943 C CA . PRO A 1 130 ? 30.243 9.692 -48.558 1.00 69.06 130 PRO A CA 1
ATOM 944 C C . PRO A 1 130 ? 29.207 10.449 -49.385 1.00 69.06 130 PRO A C 1
ATOM 946 O O . PRO A 1 130 ? 28.332 9.857 -50.020 1.00 69.06 130 PRO A O 1
ATOM 949 N N . ARG A 1 131 ? 29.263 11.776 -49.293 1.00 58.44 131 ARG A N 1
ATOM 950 C CA . ARG A 1 131 ? 28.368 12.686 -49.994 1.00 58.44 131 ARG A CA 1
ATOM 951 C C . ARG A 1 131 ? 28.618 12.476 -51.486 1.00 58.44 131 ARG A C 1
ATOM 953 O O . ARG A 1 131 ? 29.636 12.922 -51.998 1.00 58.44 131 ARG A O 1
ATOM 960 N N . ALA A 1 132 ? 27.738 11.734 -52.154 1.00 55.31 132 ALA A N 1
ATOM 961 C CA . ALA A 1 132 ? 27.789 11.589 -53.598 1.00 55.31 132 ALA A CA 1
ATOM 962 C C . ALA A 1 132 ? 27.486 12.963 -54.212 1.00 55.31 132 ALA A C 1
ATOM 964 O O . ALA A 1 132 ? 26.336 13.402 -54.254 1.00 55.31 132 ALA A O 1
ATOM 965 N N . GLU A 1 133 ? 28.533 13.681 -54.612 1.00 58.31 133 GLU A N 1
ATOM 966 C CA . GLU A 1 133 ? 28.427 14.850 -55.477 1.00 58.31 133 GLU A CA 1
ATOM 967 C C . GLU A 1 133 ? 27.982 14.372 -56.863 1.00 58.31 133 GLU A C 1
ATOM 969 O O . GLU A 1 133 ? 28.789 13.966 -57.691 1.00 58.31 133 GLU A O 1
ATOM 974 N N . GLY A 1 134 ? 26.672 14.335 -57.101 1.00 55.38 134 GLY A N 1
ATOM 975 C CA . GLY A 1 134 ? 26.140 13.898 -58.386 1.00 55.38 134 GLY A CA 1
ATOM 976 C C . GLY A 1 134 ? 24.634 14.090 -58.507 1.00 55.38 134 GLY A C 1
ATOM 977 O O . GLY A 1 134 ? 23.861 13.312 -57.965 1.00 55.38 134 GLY A O 1
ATOM 978 N N . HIS A 1 135 ? 24.253 15.104 -59.286 1.00 50.00 135 HIS A N 1
ATOM 979 C CA . HIS A 1 135 ? 22.933 15.366 -59.879 1.00 50.00 135 HIS A CA 1
ATOM 980 C C . HIS A 1 135 ? 21.777 15.835 -58.954 1.00 50.00 135 HIS A C 1
ATOM 982 O O . HIS A 1 135 ? 21.111 15.031 -58.304 1.00 50.00 135 HIS A O 1
ATOM 988 N N . PRO A 1 136 ? 21.426 17.142 -58.977 1.00 52.28 136 PRO A N 1
ATOM 989 C CA . PRO A 1 136 ? 20.406 17.743 -58.104 1.00 52.28 136 PRO A CA 1
ATOM 990 C C . PRO A 1 136 ? 18.939 17.422 -58.457 1.00 52.28 136 PRO A C 1
ATOM 992 O O . PRO A 1 136 ? 18.039 17.964 -57.822 1.00 52.28 136 PRO A O 1
ATOM 995 N N . VAL A 1 137 ? 18.652 16.560 -59.440 1.00 52.78 137 VAL A N 1
ATOM 996 C CA . VAL A 1 137 ? 17.286 16.447 -60.000 1.00 52.78 137 VAL A CA 1
ATOM 997 C C . VAL A 1 137 ? 16.507 15.216 -59.506 1.00 52.78 137 VAL A C 1
ATOM 999 O O . VAL A 1 137 ? 15.282 15.221 -59.537 1.00 52.78 137 VAL A O 1
ATOM 1002 N N . GLN A 1 138 ? 17.164 14.188 -58.953 1.00 49.84 138 GLN A N 1
ATOM 1003 C CA . GLN A 1 138 ? 16.476 12.974 -58.462 1.00 49.84 138 GLN A CA 1
ATOM 1004 C C . GLN A 1 138 ? 16.260 12.917 -56.937 1.00 49.84 138 GLN A C 1
ATOM 1006 O O . GLN A 1 138 ? 15.495 12.083 -56.457 1.00 49.84 138 GLN A O 1
ATOM 1011 N N . ALA A 1 139 ? 16.871 13.818 -56.161 1.00 47.41 139 ALA A N 1
ATOM 1012 C CA . ALA A 1 139 ? 16.850 13.765 -54.692 1.00 47.41 139 ALA A CA 1
ATOM 1013 C C . ALA A 1 139 ? 15.585 14.363 -54.035 1.00 47.41 139 ALA A C 1
ATOM 1015 O O . ALA A 1 139 ? 15.364 14.181 -52.839 1.00 47.41 139 ALA A O 1
ATOM 1016 N N . LEU A 1 140 ? 14.739 15.066 -54.795 1.00 48.28 140 LEU A N 1
ATOM 1017 C CA . LEU A 1 140 ? 13.507 15.686 -54.284 1.00 48.28 140 LEU A CA 1
ATOM 1018 C C . LEU A 1 140 ? 12.320 14.710 -54.177 1.00 48.28 140 LEU A C 1
ATOM 1020 O O . LEU A 1 140 ? 11.365 14.997 -53.462 1.00 48.28 140 LEU A O 1
ATOM 1024 N N . ALA A 1 141 ? 12.376 13.546 -54.832 1.00 49.12 141 ALA A N 1
ATOM 1025 C CA . ALA A 1 141 ? 11.280 12.572 -54.806 1.00 49.12 141 ALA A CA 1
ATOM 1026 C C . ALA A 1 141 ? 11.300 11.650 -53.568 1.00 49.12 141 ALA A C 1
ATOM 1028 O O . ALA A 1 141 ? 10.259 11.148 -53.153 1.00 49.12 141 ALA A O 1
ATOM 1029 N N . THR A 1 142 ? 12.460 11.433 -52.942 1.00 49.78 142 THR A N 1
ATOM 1030 C CA . THR A 1 142 ? 12.610 10.479 -51.826 1.00 49.78 142 THR A CA 1
ATOM 1031 C C . THR A 1 142 ? 12.478 11.110 -50.439 1.00 49.78 142 THR A C 1
ATOM 1033 O O . THR A 1 142 ? 12.128 10.410 -49.488 1.00 49.78 142 THR A O 1
ATOM 1036 N N . SER A 1 143 ? 12.679 12.423 -50.293 1.00 47.03 143 SER A N 1
ATOM 1037 C CA . SER A 1 143 ? 12.524 13.109 -49.000 1.00 47.03 143 SER A CA 1
ATOM 1038 C C . SER A 1 143 ? 11.057 13.277 -48.581 1.00 47.03 143 SER A C 1
ATOM 1040 O O . SER A 1 143 ? 10.749 13.157 -47.397 1.00 47.03 143 SER A O 1
ATOM 1042 N N . ALA A 1 144 ? 10.134 13.448 -49.535 1.00 48.34 144 ALA A N 1
ATOM 1043 C CA . ALA A 1 144 ? 8.700 13.576 -49.252 1.00 48.34 144 ALA A CA 1
ATOM 1044 C C . ALA A 1 144 ? 8.074 12.282 -48.686 1.00 48.34 144 ALA A C 1
ATOM 1046 O O . ALA A 1 144 ? 7.186 12.340 -47.834 1.00 48.34 144 ALA A O 1
ATOM 1047 N N . ALA A 1 145 ? 8.571 11.107 -49.089 1.00 47.19 145 ALA A N 1
ATOM 1048 C CA . ALA A 1 145 ? 8.066 9.818 -48.606 1.00 47.19 145 ALA A CA 1
ATOM 1049 C C . ALA A 1 145 ? 8.474 9.517 -47.148 1.00 47.19 145 ALA A C 1
ATOM 1051 O O . ALA A 1 145 ? 7.721 8.887 -46.404 1.00 47.19 145 ALA A O 1
ATOM 1052 N N . LEU A 1 146 ? 9.638 10.004 -46.703 1.00 46.44 146 LEU A N 1
ATOM 1053 C CA . LEU A 1 146 ? 10.136 9.786 -45.338 1.00 46.44 146 LEU A CA 1
ATOM 1054 C C . LEU A 1 146 ? 9.452 10.688 -44.299 1.00 46.44 146 LEU A C 1
ATOM 1056 O O . LEU A 1 146 ? 9.249 10.263 -43.160 1.00 46.44 146 LEU A O 1
ATOM 1060 N N . THR A 1 147 ? 9.029 11.897 -44.678 1.00 46.28 147 THR A N 1
ATOM 1061 C CA . THR A 1 147 ? 8.304 12.804 -43.770 1.00 46.28 147 THR A CA 1
ATOM 1062 C C . THR A 1 147 ? 6.863 12.341 -43.515 1.00 46.28 147 THR A C 1
ATOM 1064 O O . THR A 1 147 ? 6.370 12.475 -42.393 1.00 46.28 147 THR A O 1
ATOM 1067 N N . ALA A 1 148 ? 6.208 11.706 -44.493 1.00 45.22 148 ALA A N 1
ATOM 1068 C CA . ALA A 1 148 ? 4.869 11.136 -44.313 1.00 45.22 148 ALA A CA 1
ATOM 1069 C C . ALA A 1 148 ? 4.848 9.947 -43.326 1.00 45.22 148 ALA A C 1
ATOM 1071 O O . ALA A 1 148 ? 3.886 9.782 -42.577 1.00 45.22 148 ALA A O 1
ATOM 1072 N N . ALA A 1 149 ? 5.929 9.163 -43.249 1.00 46.94 149 ALA A N 1
ATOM 1073 C CA . ALA A 1 149 ? 6.015 8.007 -42.351 1.00 46.94 149 ALA A CA 1
ATOM 1074 C C . ALA A 1 149 ? 6.212 8.385 -40.866 1.00 46.94 149 ALA A C 1
ATOM 1076 O O . ALA A 1 149 ? 5.759 7.658 -39.981 1.00 46.94 149 ALA A O 1
ATOM 1077 N N . PHE A 1 150 ? 6.842 9.528 -40.568 1.00 47.84 150 PHE A N 1
ATOM 1078 C CA . PHE A 1 150 ? 7.045 9.992 -39.185 1.00 47.84 150 PHE A CA 1
ATOM 1079 C C . PHE A 1 150 ? 5.886 10.843 -38.635 1.00 47.84 150 PHE A C 1
ATOM 1081 O O . PHE A 1 150 ? 5.703 10.906 -37.418 1.00 47.84 150 PHE A O 1
ATOM 1088 N N . GLY A 1 151 ? 5.061 11.448 -39.497 1.00 41.09 151 GLY A N 1
ATOM 1089 C CA . GLY A 1 151 ? 3.930 12.292 -39.083 1.00 41.09 151 GLY A CA 1
ATOM 1090 C C . GLY A 1 151 ? 2.779 11.543 -38.392 1.00 41.09 151 GLY A C 1
ATOM 1091 O O . GLY A 1 151 ? 2.117 12.102 -37.518 1.00 41.09 151 GLY A O 1
ATOM 1092 N N . CYS A 1 152 ? 2.565 10.258 -38.697 1.00 45.91 152 CYS A N 1
ATOM 1093 C CA . CYS A 1 152 ? 1.467 9.480 -38.102 1.00 45.91 152 CYS A CA 1
ATOM 1094 C C . CYS A 1 152 ? 1.699 9.063 -36.636 1.00 45.91 152 CYS A C 1
ATOM 1096 O O . CYS A 1 152 ? 0.735 8.765 -35.929 1.00 45.91 152 CYS A O 1
ATOM 1098 N N . GLY A 1 153 ? 2.943 9.062 -36.142 1.00 42.22 153 GLY A N 1
ATOM 1099 C CA . GLY A 1 153 ? 3.244 8.643 -34.765 1.00 42.22 153 GLY A CA 1
ATOM 1100 C C . GLY A 1 153 ? 2.822 9.659 -33.693 1.00 42.22 153 GLY A C 1
ATOM 1101 O O . GLY A 1 153 ? 2.437 9.280 -32.584 1.00 42.22 153 GLY A O 1
ATOM 1102 N N . ALA A 1 154 ? 2.839 10.954 -34.015 1.00 45.31 154 ALA A N 1
ATOM 1103 C CA . ALA A 1 154 ? 2.509 12.005 -33.051 1.00 45.31 154 ALA A CA 1
ATOM 1104 C C . ALA A 1 154 ? 0.991 12.142 -32.823 1.00 45.31 154 ALA A C 1
ATOM 1106 O O . ALA A 1 154 ? 0.555 12.340 -31.688 1.00 45.31 154 ALA A O 1
ATOM 1107 N N . ALA A 1 155 ? 0.173 11.951 -33.864 1.00 44.06 155 ALA A N 1
ATOM 1108 C CA . ALA A 1 155 ? -1.283 12.089 -33.772 1.00 44.06 155 ALA A CA 1
ATOM 1109 C C . ALA A 1 155 ? -1.948 10.975 -32.934 1.00 44.06 155 ALA A C 1
ATOM 1111 O O . ALA A 1 155 ? -2.877 11.240 -32.171 1.00 44.06 155 ALA A O 1
ATOM 1112 N N . LEU A 1 156 ? -1.433 9.740 -32.992 1.00 44.38 156 LEU A N 1
ATOM 1113 C CA . LEU A 1 156 ? -1.971 8.613 -32.212 1.00 44.38 156 LEU A CA 1
ATOM 1114 C C . LEU A 1 156 ? -1.628 8.684 -30.715 1.00 44.38 156 LEU A C 1
ATOM 1116 O O . LEU A 1 156 ? -2.353 8.133 -29.888 1.00 44.38 156 LEU A O 1
ATOM 1120 N N . THR A 1 157 ? -0.564 9.401 -30.342 1.00 46.25 157 THR A N 1
ATOM 1121 C CA . THR A 1 157 ? -0.167 9.549 -28.931 1.00 46.25 157 THR A CA 1
ATOM 1122 C C . THR A 1 157 ? -1.013 10.608 -28.206 1.00 46.25 157 THR A C 1
ATOM 1124 O O . THR A 1 157 ? -1.274 10.477 -27.010 1.00 46.25 157 THR A O 1
ATOM 1127 N N . GLY A 1 158 ? -1.515 11.618 -28.930 1.00 40.47 158 GLY A N 1
ATOM 1128 C CA . GLY A 1 158 ? -2.391 12.658 -28.375 1.00 40.47 158 GLY A CA 1
ATOM 1129 C C . GLY A 1 158 ? -3.807 12.171 -28.040 1.00 40.47 158 GLY A C 1
ATOM 1130 O O . GLY A 1 158 ? -4.364 12.559 -27.013 1.00 40.47 158 GLY A O 1
ATOM 1131 N N . LEU A 1 159 ? -4.376 11.262 -28.842 1.00 40.75 159 LEU A N 1
ATOM 1132 C CA . LEU A 1 159 ? -5.751 10.786 -28.631 1.00 40.75 159 LEU A CA 1
ATOM 1133 C C . LEU A 1 159 ? -5.892 9.848 -27.412 1.00 40.75 159 LEU A C 1
ATOM 1135 O O . LEU A 1 159 ? -6.927 9.842 -26.745 1.00 40.75 159 LEU A O 1
ATOM 1139 N N . ALA A 1 160 ? -4.845 9.088 -27.073 1.00 46.31 160 ALA A N 1
ATOM 1140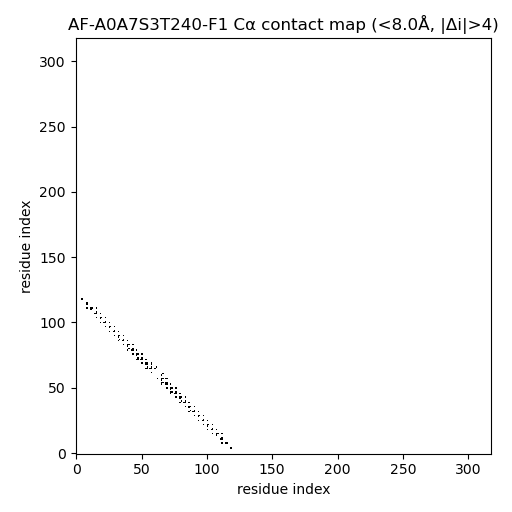 C CA . ALA A 1 160 ? -4.869 8.142 -25.952 1.00 46.31 160 ALA A CA 1
ATOM 1141 C C . ALA A 1 160 ? -4.856 8.826 -24.568 1.00 46.31 160 ALA A C 1
ATOM 1143 O O . ALA A 1 160 ? -5.410 8.291 -23.605 1.00 46.31 160 ALA A O 1
ATOM 1144 N N . LEU A 1 161 ? -4.270 10.024 -24.459 1.00 45.03 161 LEU A N 1
ATOM 1145 C CA . LEU A 1 161 ? -4.229 10.791 -23.207 1.00 45.03 161 LEU A CA 1
ATOM 1146 C C . LEU A 1 161 ? -5.558 11.503 -22.903 1.00 45.03 161 LEU A C 1
ATOM 1148 O O . LEU A 1 161 ? -5.932 11.610 -21.736 1.00 45.03 161 LEU A O 1
ATOM 1152 N N . ALA A 1 162 ? -6.316 11.907 -23.927 1.00 44.47 162 ALA A N 1
ATOM 1153 C CA . ALA A 1 162 ? -7.636 12.514 -23.745 1.00 44.47 162 ALA A CA 1
ATOM 1154 C C . ALA A 1 162 ? -8.712 11.482 -23.341 1.00 44.47 162 ALA A C 1
ATOM 1156 O O . ALA A 1 162 ? -9.528 11.753 -22.459 1.00 44.47 162 ALA A O 1
ATOM 1157 N N . ALA A 1 163 ? -8.673 10.269 -23.908 1.00 47.94 163 ALA A N 1
ATOM 1158 C CA . ALA A 1 163 ? -9.611 9.196 -23.555 1.00 47.94 163 ALA A CA 1
ATOM 1159 C C . ALA A 1 163 ? -9.375 8.634 -22.135 1.00 47.94 163 ALA A C 1
ATOM 1161 O O . ALA A 1 163 ? -10.323 8.279 -21.432 1.00 47.94 163 ALA A O 1
ATOM 1162 N N . GLY A 1 164 ? -8.118 8.605 -21.672 1.00 43.34 164 GLY A N 1
ATOM 1163 C CA . GLY A 1 164 ? -7.770 8.138 -20.326 1.00 43.34 164 GLY A CA 1
ATOM 1164 C C . GLY A 1 164 ? -8.266 9.046 -19.195 1.00 43.34 164 GLY A C 1
ATOM 1165 O O . GLY A 1 164 ? -8.590 8.550 -18.116 1.00 43.34 164 GLY A O 1
ATOM 1166 N N . LEU A 1 165 ? -8.369 10.360 -19.430 1.00 46.50 165 LEU A N 1
ATOM 1167 C CA . LEU A 1 165 ? -8.842 11.315 -18.420 1.00 46.50 165 LEU A CA 1
ATOM 1168 C C . LEU A 1 165 ? -10.371 11.306 -18.260 1.00 46.50 165 LEU A C 1
ATOM 1170 O O . LEU A 1 165 ? -10.857 11.457 -17.139 1.00 46.50 165 LEU A O 1
ATOM 1174 N N . GLN A 1 166 ? -11.128 11.039 -19.330 1.00 47.00 166 GLN A N 1
ATOM 1175 C CA . GLN A 1 166 ? -12.590 10.903 -19.242 1.00 47.00 166 GLN A CA 1
ATOM 1176 C C . GLN A 1 166 ? -13.010 9.629 -18.488 1.00 47.00 166 GLN A C 1
ATOM 1178 O O . GLN A 1 166 ? -13.920 9.668 -17.662 1.00 47.00 166 GLN A O 1
ATOM 1183 N N . LEU A 1 167 ? -12.272 8.521 -18.651 1.00 46.25 167 LEU A N 1
ATOM 1184 C CA . LEU A 1 167 ? -12.569 7.260 -17.957 1.00 46.25 167 LEU A CA 1
ATOM 1185 C C . LEU A 1 167 ? -12.367 7.340 -16.427 1.00 46.25 167 LEU A C 1
ATOM 1187 O O . LEU A 1 167 ? -12.993 6.593 -15.674 1.00 46.25 167 LEU A O 1
ATOM 1191 N N . ILE A 1 168 ? -11.497 8.242 -15.952 1.00 50.81 168 ILE A N 1
ATOM 1192 C CA . ILE A 1 168 ? -11.274 8.477 -14.513 1.00 50.81 168 ILE A CA 1
ATOM 1193 C C . ILE A 1 168 ? -12.420 9.306 -13.915 1.00 50.81 168 ILE A C 1
ATOM 1195 O O . ILE A 1 168 ? -12.799 9.080 -12.764 1.00 50.81 168 ILE A O 1
ATOM 1199 N N . ARG A 1 169 ? -13.016 10.214 -14.697 1.00 47.22 169 ARG A N 1
ATOM 1200 C CA . ARG A 1 169 ? -14.133 11.055 -14.249 1.00 47.22 169 ARG A CA 1
ATOM 1201 C C . ARG A 1 169 ? -15.439 10.259 -14.129 1.00 47.22 169 ARG A C 1
ATOM 1203 O O . ARG A 1 169 ? -16.118 10.381 -13.112 1.00 47.22 169 ARG A O 1
ATOM 1210 N N . ASP A 1 170 ? -15.716 9.356 -15.071 1.00 45.41 170 ASP A N 1
ATOM 1211 C CA . ASP A 1 170 ? -16.928 8.519 -15.038 1.00 45.41 170 ASP A CA 1
ATOM 1212 C C . ASP A 1 170 ? -16.889 7.414 -13.967 1.00 45.41 170 ASP A C 1
ATOM 1214 O O . ASP A 1 170 ? -17.915 7.092 -13.361 1.00 45.41 170 ASP A O 1
ATOM 1218 N N . ARG A 1 171 ? -15.710 6.857 -13.647 1.00 47.56 171 ARG A N 1
ATOM 1219 C CA . ARG A 1 171 ? -15.587 5.871 -12.551 1.00 47.56 171 ARG A CA 1
ATOM 1220 C C . ARG A 1 171 ? -15.615 6.493 -11.155 1.00 47.56 171 ARG A C 1
ATOM 1222 O O . ARG A 1 171 ? -16.032 5.816 -10.218 1.00 47.56 171 ARG A O 1
ATOM 1229 N N . GLY A 1 172 ? -15.217 7.758 -11.010 1.00 42.22 172 GLY A N 1
ATOM 1230 C CA . GLY A 1 172 ? -15.321 8.486 -9.741 1.00 42.22 172 GLY A CA 1
ATOM 1231 C C . GLY A 1 172 ? -16.767 8.778 -9.328 1.00 42.22 172 GLY A C 1
ATOM 1232 O O . GLY A 1 172 ? -17.062 8.825 -8.139 1.00 42.22 172 GLY A O 1
ATOM 1233 N N . SER A 1 173 ? -17.681 8.909 -10.295 1.00 44.31 173 SER A N 1
ATOM 1234 C CA . SER A 1 173 ? -19.094 9.210 -10.036 1.00 44.31 173 SER A CA 1
ATOM 1235 C C . SER A 1 173 ? -19.918 7.981 -9.627 1.00 44.31 173 SER A C 1
ATOM 1237 O O . SER A 1 173 ? -20.784 8.098 -8.763 1.00 44.31 173 SER A O 1
ATOM 1239 N N . ARG A 1 174 ? -19.634 6.788 -10.173 1.00 41.88 174 ARG A N 1
ATOM 1240 C CA . ARG A 1 174 ? -20.402 5.569 -9.840 1.00 41.88 174 ARG A CA 1
ATOM 1241 C C . ARG A 1 174 ? -20.042 4.939 -8.493 1.00 41.88 174 ARG A C 1
ATOM 1243 O O . ARG A 1 174 ? -20.914 4.374 -7.848 1.00 41.88 174 ARG A O 1
ATOM 1250 N N . ALA A 1 175 ? -18.807 5.097 -8.014 1.00 41.44 175 ALA A N 1
ATOM 1251 C CA . ALA A 1 175 ? -18.399 4.547 -6.716 1.00 41.44 175 ALA A CA 1
ATOM 1252 C C . ALA A 1 175 ? -19.033 5.265 -5.504 1.00 41.44 175 ALA A C 1
ATOM 1254 O O . ALA A 1 175 ? -18.964 4.751 -4.392 1.00 41.44 175 ALA A O 1
ATOM 1255 N N . SER A 1 176 ? -19.660 6.431 -5.707 1.00 40.72 176 SER A N 1
ATOM 1256 C CA . SER A 1 176 ? -20.334 7.182 -4.641 1.00 40.72 176 SER A CA 1
ATOM 1257 C C . SER A 1 176 ? -21.846 6.930 -4.557 1.00 40.72 176 SER A C 1
ATOM 1259 O O . SER A 1 176 ? -22.469 7.418 -3.619 1.00 40.72 176 SER A O 1
ATOM 1261 N N . ALA A 1 177 ? -22.442 6.190 -5.502 1.00 41.44 177 ALA A N 1
ATOM 1262 C CA . ALA A 1 177 ? -23.883 5.917 -5.519 1.00 41.44 177 ALA A CA 1
ATOM 1263 C C . ALA A 1 177 ? -24.256 4.564 -4.879 1.00 41.44 177 ALA A C 1
ATOM 1265 O O . ALA A 1 177 ? -25.318 4.453 -4.274 1.00 41.44 177 ALA A O 1
ATOM 1266 N N . ASP A 1 178 ? -23.371 3.561 -4.925 1.00 38.12 178 ASP A N 1
ATOM 1267 C CA . ASP A 1 178 ? -23.700 2.204 -4.448 1.00 38.12 178 ASP A CA 1
ATOM 1268 C C . ASP A 1 178 ? -23.501 1.979 -2.936 1.00 38.12 178 ASP A C 1
ATOM 1270 O O . ASP A 1 178 ? -23.966 0.978 -2.400 1.00 38.12 178 ASP A O 1
ATOM 1274 N N . VAL A 1 179 ? -22.887 2.917 -2.204 1.00 40.75 179 VAL A N 1
ATOM 1275 C CA . VAL A 1 179 ? -22.747 2.818 -0.730 1.00 40.75 179 VAL A CA 1
ATOM 1276 C C . VAL A 1 179 ? -23.917 3.489 0.016 1.00 40.75 179 VAL A C 1
ATOM 1278 O O . VAL A 1 179 ? -24.046 3.347 1.227 1.00 40.75 179 VAL A O 1
ATOM 1281 N N . ALA A 1 180 ? -24.830 4.165 -0.688 1.00 42.53 180 ALA A N 1
ATOM 1282 C CA . ALA A 1 180 ? -25.971 4.852 -0.072 1.00 42.53 180 ALA A CA 1
ATOM 1283 C C . ALA A 1 180 ? -27.260 4.004 0.040 1.00 42.53 180 ALA A C 1
ATOM 1285 O O . ALA A 1 180 ? -28.259 4.509 0.546 1.00 42.53 180 ALA A O 1
ATOM 1286 N N . THR A 1 181 ? -27.267 2.730 -0.385 1.00 41.81 181 THR A N 1
ATOM 1287 C CA . THR A 1 181 ? -28.518 1.935 -0.501 1.00 41.81 181 THR A CA 1
ATOM 1288 C C . THR A 1 181 ? -28.533 0.632 0.310 1.00 41.81 181 THR A C 1
ATOM 1290 O O . THR A 1 181 ? -29.292 -0.282 0.003 1.00 41.81 181 THR A O 1
ATOM 1293 N N . ALA A 1 182 ? -27.730 0.513 1.369 1.00 40.41 182 ALA A N 1
ATOM 1294 C CA . ALA A 1 182 ? -27.763 -0.676 2.227 1.00 40.41 182 ALA A CA 1
ATOM 1295 C 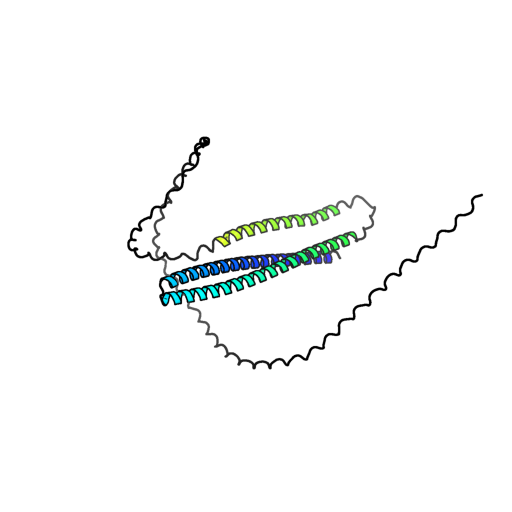C . ALA A 1 182 ? -27.499 -0.356 3.704 1.00 40.41 182 ALA A C 1
ATOM 1297 O O . ALA A 1 182 ? -26.537 -0.844 4.280 1.00 40.41 182 ALA A O 1
ATOM 1298 N N . ALA A 1 183 ? -28.346 0.484 4.301 1.00 42.50 183 ALA A N 1
ATOM 1299 C CA . ALA A 1 183 ? -28.703 0.448 5.725 1.00 42.50 183 ALA A CA 1
ATOM 1300 C C . ALA A 1 183 ? -29.669 1.604 6.008 1.00 42.50 183 ALA A C 1
ATOM 1302 O O . ALA A 1 183 ? -29.254 2.699 6.375 1.00 42.50 183 ALA A O 1
ATOM 1303 N N . ALA A 1 184 ? -30.968 1.370 5.822 1.00 39.12 184 ALA A N 1
ATOM 1304 C CA . ALA A 1 184 ? -31.969 2.176 6.506 1.00 39.12 184 ALA A CA 1
ATOM 1305 C C . ALA A 1 184 ? -31.992 1.699 7.971 1.00 39.12 184 ALA A C 1
ATOM 1307 O O . ALA A 1 184 ? -32.376 0.551 8.209 1.00 39.12 184 ALA A O 1
ATOM 1308 N N . PRO A 1 185 ? -31.541 2.502 8.952 1.00 44.09 185 PRO A N 1
ATOM 1309 C CA . PRO A 1 185 ? -31.701 2.147 10.352 1.00 44.09 185 PRO A CA 1
ATOM 1310 C C . PRO A 1 185 ? -33.195 2.159 10.689 1.00 44.09 185 PRO A C 1
ATOM 1312 O O . PRO A 1 185 ? -33.914 3.104 10.357 1.00 44.09 185 PRO A O 1
ATOM 1315 N N . ALA A 1 186 ? -33.667 1.094 11.334 1.00 55.75 186 ALA A N 1
ATOM 1316 C CA . ALA A 1 186 ? -34.993 1.068 11.934 1.00 55.75 186 ALA A CA 1
ATOM 1317 C C . ALA A 1 186 ? -35.143 2.252 12.915 1.00 55.75 186 ALA A C 1
ATOM 1319 O O . ALA A 1 186 ? -34.173 2.589 13.603 1.00 55.75 186 ALA A O 1
ATOM 1320 N N . PRO A 1 187 ? -36.321 2.898 12.992 1.00 53.50 187 PRO A N 1
ATOM 1321 C CA . PRO A 1 187 ? -36.537 3.984 13.939 1.00 53.50 187 PRO A CA 1
ATOM 1322 C C . PRO A 1 187 ? -36.363 3.467 15.379 1.00 53.50 187 PRO A C 1
ATOM 1324 O O . PRO A 1 187 ? -36.848 2.375 15.693 1.00 53.50 187 PRO A O 1
ATOM 1327 N N . PRO A 1 188 ? -35.671 4.214 16.257 1.00 58.03 188 PRO A N 1
ATOM 1328 C CA . PRO A 1 188 ? -35.470 3.804 17.640 1.00 58.03 188 PRO A CA 1
ATOM 1329 C C . PRO A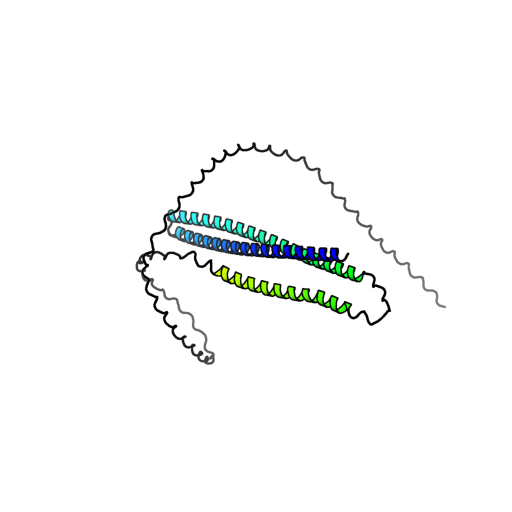 1 188 ? -36.812 3.742 18.390 1.00 58.03 188 PRO A C 1
ATOM 1331 O O . PRO A 1 188 ? -37.703 4.551 18.113 1.00 58.03 188 PRO A O 1
ATOM 1334 N N . PRO A 1 189 ? -36.975 2.813 19.351 1.00 56.69 189 PRO A N 1
ATOM 1335 C CA . PRO A 1 189 ? -38.163 2.772 20.190 1.00 56.69 189 PRO A CA 1
ATOM 1336 C C . PRO A 1 189 ? -38.277 4.070 20.998 1.00 56.69 189 PRO A C 1
ATOM 1338 O O . PRO A 1 189 ? -37.313 4.526 21.614 1.00 56.69 189 PRO A O 1
ATOM 1341 N N . THR A 1 190 ? -39.467 4.668 20.985 1.00 57.53 190 THR A N 1
ATOM 1342 C CA . THR A 1 190 ? -39.828 5.832 21.803 1.00 57.53 190 THR A CA 1
ATOM 1343 C C . THR A 1 190 ? -39.519 5.564 23.281 1.00 57.53 190 THR A C 1
ATOM 1345 O O . THR A 1 190 ? -40.033 4.580 23.820 1.00 57.53 190 THR A O 1
ATOM 1348 N N . PRO A 1 191 ? -38.711 6.408 23.952 1.00 63.88 191 PRO A N 1
ATOM 1349 C CA . PRO A 1 191 ? -38.424 6.242 25.371 1.00 63.88 191 PRO A CA 1
ATOM 1350 C C . PRO A 1 191 ? -39.678 6.514 26.223 1.00 63.88 191 PRO A C 1
ATOM 1352 O O . PRO A 1 191 ? -40.512 7.342 25.841 1.00 63.88 191 PRO A O 1
ATOM 1355 N N . PRO A 1 192 ? -39.829 5.837 27.377 1.00 71.75 192 PRO A N 1
ATOM 1356 C CA . PRO A 1 192 ? -40.932 6.087 28.298 1.00 71.75 192 PRO A CA 1
ATOM 1357 C C . PRO A 1 192 ? -40.860 7.512 28.885 1.00 71.75 192 PRO A C 1
ATOM 1359 O O . PRO A 1 192 ? -39.770 8.079 29.001 1.00 71.75 192 PRO A O 1
ATOM 1362 N N . PRO A 1 193 ? -42.006 8.106 29.268 1.00 59.78 193 PRO A N 1
ATOM 1363 C CA . PRO A 1 193 ? -42.049 9.454 29.825 1.00 59.78 193 PRO A CA 1
ATOM 1364 C C . PRO A 1 193 ? -41.289 9.518 31.158 1.00 59.78 193 PRO A C 1
ATOM 1366 O O . PRO A 1 193 ? -41.567 8.756 32.083 1.00 59.78 193 PRO A O 1
ATOM 1369 N N . MET A 1 194 ? -40.323 10.436 31.246 1.00 65.25 194 MET A N 1
ATOM 1370 C CA . MET A 1 194 ? -39.556 10.687 32.468 1.00 65.25 194 MET A CA 1
ATOM 1371 C C . MET A 1 194 ? -40.441 11.282 33.580 1.00 65.25 194 MET A C 1
ATOM 1373 O O . MET A 1 194 ? -41.324 12.094 33.285 1.00 65.25 194 MET A O 1
ATOM 1377 N N . PRO A 1 195 ? -40.181 10.958 34.860 1.00 66.00 195 PRO A N 1
ATOM 1378 C CA . PRO A 1 195 ? -40.786 11.657 35.990 1.00 66.00 195 PRO A CA 1
ATOM 1379 C C . PRO A 1 195 ? -40.237 13.095 36.128 1.00 66.00 195 PRO A C 1
ATOM 1381 O O . PRO A 1 195 ? -39.104 13.365 35.722 1.00 66.00 195 PRO A O 1
ATOM 1384 N N . PRO A 1 196 ? -41.013 14.034 36.705 1.00 58.19 196 PRO A N 1
ATOM 1385 C CA . PRO A 1 196 ? -40.606 15.430 36.841 1.00 58.19 196 PRO A CA 1
ATOM 1386 C C . PRO A 1 196 ? -39.447 15.595 37.835 1.00 58.19 196 PRO A C 1
ATOM 1388 O O . PRO A 1 196 ? -39.515 15.168 38.987 1.00 58.19 196 PRO A O 1
ATOM 1391 N N . THR A 1 197 ? -38.388 16.260 37.380 1.00 59.16 197 THR A N 1
ATOM 1392 C CA . THR A 1 197 ? -37.194 16.609 38.156 1.00 59.16 197 THR A CA 1
ATOM 1393 C C . THR A 1 197 ? -37.521 17.649 39.242 1.00 59.16 197 THR A C 1
ATOM 1395 O O . THR A 1 197 ? -38.159 18.659 38.931 1.00 59.16 197 THR A O 1
ATOM 1398 N N . PRO A 1 198 ? -37.070 17.483 40.501 1.00 56.28 198 PRO A N 1
ATOM 1399 C CA . PRO A 1 198 ? -37.242 18.501 41.534 1.00 56.28 198 PRO A CA 1
ATOM 1400 C C . PRO A 1 198 ? -36.335 19.716 41.281 1.00 56.28 198 PRO A C 1
ATOM 1402 O O . PRO A 1 198 ? -35.152 19.588 40.959 1.00 56.28 198 PRO A O 1
ATOM 1405 N N . ALA A 1 199 ? -36.903 20.912 41.442 1.00 51.03 199 ALA A N 1
ATOM 1406 C CA . ALA A 1 199 ? -36.230 22.192 41.255 1.00 51.03 199 ALA A CA 1
ATOM 1407 C C . ALA A 1 199 ? -35.050 22.361 42.231 1.00 51.03 199 ALA A C 1
ATOM 1409 O O . ALA A 1 199 ? -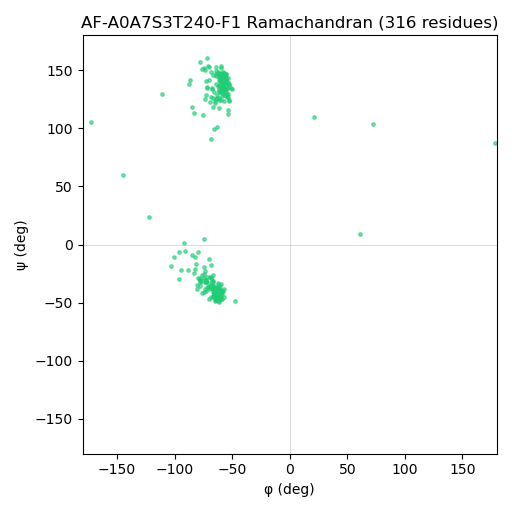35.226 22.418 43.448 1.00 51.03 199 ALA A O 1
ATOM 1410 N N . ARG A 1 200 ? -33.834 22.473 41.687 1.00 47.94 200 ARG A N 1
ATOM 1411 C CA . ARG A 1 200 ? -32.613 22.753 42.448 1.00 47.94 200 ARG A CA 1
ATOM 1412 C C . ARG A 1 200 ? -32.470 24.264 42.644 1.00 47.94 200 ARG A C 1
ATOM 1414 O O . ARG A 1 200 ? -32.350 25.012 41.677 1.00 47.94 200 ARG A O 1
ATOM 1421 N N . ALA A 1 201 ? -32.484 24.699 43.901 1.00 51.94 201 ALA A N 1
ATOM 1422 C CA . ALA A 1 201 ? -32.261 26.083 44.301 1.00 51.94 201 ALA A CA 1
ATOM 1423 C C . ALA A 1 201 ? -30.869 26.570 43.853 1.00 51.94 201 ALA A C 1
ATOM 1425 O O . ALA A 1 201 ? -29.847 25.960 44.173 1.00 51.94 201 ALA A O 1
ATOM 1426 N N . VAL A 1 202 ? -30.839 27.674 43.105 1.00 54.16 202 VAL A N 1
ATOM 1427 C CA . VAL A 1 202 ? -29.616 28.322 42.623 1.00 54.16 202 VAL A CA 1
ATOM 1428 C C . VAL A 1 202 ? -29.062 29.217 43.730 1.00 54.16 202 VAL A C 1
ATOM 1430 O O . VAL A 1 202 ? -29.673 30.221 44.096 1.00 54.16 202 VAL A O 1
ATOM 1433 N N . ALA A 1 203 ? -27.894 28.858 44.261 1.00 48.97 203 ALA A N 1
ATOM 1434 C CA . ALA A 1 203 ? -27.114 29.719 45.139 1.00 48.97 203 ALA A CA 1
ATOM 1435 C C . ALA A 1 203 ? -26.473 30.855 44.321 1.00 48.97 203 ALA A C 1
ATOM 1437 O O . ALA A 1 203 ? -25.832 30.629 43.295 1.00 48.97 203 ALA A O 1
ATOM 1438 N N . ARG A 1 204 ? -26.682 32.087 44.785 1.00 53.69 204 ARG A N 1
ATOM 1439 C CA . ARG A 1 204 ? -26.229 33.341 44.173 1.00 53.69 204 ARG A CA 1
ATOM 1440 C C . ARG A 1 204 ? -24.709 33.516 44.362 1.00 53.69 204 ARG A C 1
ATOM 1442 O O . ARG A 1 204 ? -24.266 33.501 45.509 1.00 53.69 204 ARG A O 1
ATOM 1449 N N . PRO A 1 205 ? -23.908 33.716 43.299 1.00 64.25 205 PRO A N 1
ATOM 1450 C CA . PRO A 1 205 ? -22.483 34.016 43.443 1.00 64.25 205 PRO A CA 1
ATOM 1451 C C . PRO A 1 205 ? -22.242 35.459 43.946 1.00 64.25 205 PRO A C 1
ATOM 1453 O O . PRO A 1 205 ? -23.064 36.343 43.679 1.00 64.25 205 PRO A O 1
ATOM 1456 N N . PRO A 1 206 ? -21.139 35.713 44.682 1.00 61.28 206 PRO A N 1
ATOM 1457 C CA . PRO A 1 206 ? -20.802 37.030 45.224 1.00 61.28 206 PRO A CA 1
ATOM 1458 C C . PRO A 1 206 ? -20.290 38.010 44.155 1.00 61.28 206 PRO A C 1
ATOM 1460 O O . PRO A 1 206 ? -19.723 37.622 43.136 1.00 61.28 206 PRO A O 1
ATOM 1463 N N . ALA A 1 207 ? -20.522 39.300 44.412 1.00 55.66 207 ALA A N 1
ATOM 1464 C CA . ALA A 1 207 ? -20.285 40.411 43.494 1.00 55.66 207 ALA A CA 1
ATOM 1465 C C . ALA A 1 207 ? -18.786 40.708 43.249 1.00 55.66 207 ALA A C 1
ATOM 1467 O O . ALA A 1 207 ? -18.004 40.683 44.202 1.00 55.66 207 ALA A O 1
ATOM 1468 N N . PRO A 1 208 ? -18.383 41.051 42.008 1.00 68.75 208 PRO A N 1
ATOM 1469 C CA . PRO A 1 208 ? -17.027 41.507 41.704 1.00 68.75 208 PRO A CA 1
ATOM 1470 C C . PRO A 1 208 ? -16.781 42.983 42.104 1.00 68.75 208 PRO A C 1
ATOM 1472 O O . PRO A 1 208 ? -17.733 43.762 42.210 1.00 68.75 208 PRO A O 1
ATOM 1475 N N . PRO A 1 209 ? -15.508 43.380 42.320 1.00 66.31 209 PRO A N 1
ATOM 1476 C CA . PRO A 1 209 ? -15.119 44.724 42.761 1.00 66.31 209 PRO A CA 1
ATOM 1477 C C . PRO A 1 209 ? -15.288 45.810 41.674 1.00 66.31 209 PRO A C 1
ATOM 1479 O O . PRO A 1 209 ? -15.337 45.495 40.482 1.00 66.31 209 PRO A O 1
ATOM 1482 N N . PRO A 1 210 ? -15.359 47.101 42.065 1.00 57.00 210 PRO A N 1
ATOM 1483 C CA . PRO A 1 210 ? -15.620 48.208 41.145 1.00 57.00 210 PRO A CA 1
ATOM 1484 C C . PRO A 1 210 ? -14.427 48.518 40.226 1.00 57.00 210 PRO A C 1
ATOM 1486 O O . PRO A 1 210 ? -13.285 48.630 40.669 1.00 57.00 210 PRO A O 1
ATOM 1489 N N . ALA A 1 211 ? -14.721 48.699 38.936 1.00 57.38 211 ALA A N 1
ATOM 1490 C CA . ALA A 1 211 ? -13.759 49.051 37.894 1.00 57.38 211 ALA A CA 1
ATOM 1491 C C . ALA A 1 211 ? -13.342 50.543 37.935 1.00 57.38 211 ALA A C 1
ATOM 1493 O O . ALA A 1 211 ? -14.142 51.399 38.330 1.00 57.38 211 ALA A O 1
ATOM 1494 N N . PRO A 1 212 ? -12.111 50.882 37.498 1.00 54.00 212 PRO A N 1
ATOM 1495 C CA . PRO A 1 212 ? -11.632 52.259 37.394 1.00 54.00 212 PRO A CA 1
ATOM 1496 C C . PRO A 1 212 ? -12.301 53.054 36.257 1.00 54.00 212 PRO A C 1
ATOM 1498 O O . PRO A 1 212 ? -12.775 52.513 35.260 1.00 54.00 212 PRO A O 1
ATOM 1501 N N . LYS A 1 213 ? -12.331 54.377 36.449 1.00 52.00 213 LYS A N 1
ATOM 1502 C CA . LYS A 1 213 ? -13.044 55.383 35.651 1.00 52.00 213 LYS A CA 1
ATOM 1503 C C . LYS A 1 213 ? -12.536 55.508 34.203 1.00 52.00 213 LYS A C 1
ATOM 1505 O O . LYS A 1 213 ? -11.381 55.836 33.969 1.00 52.00 213 LYS A O 1
ATOM 1510 N N . ALA A 1 214 ? -13.482 55.319 33.283 1.00 47.78 214 ALA A N 1
ATOM 1511 C CA . ALA A 1 214 ? -13.724 56.006 32.010 1.00 47.78 214 ALA A CA 1
ATOM 1512 C C . ALA A 1 214 ? -12.569 56.778 31.329 1.00 47.78 214 ALA A C 1
ATOM 1514 O O . ALA A 1 214 ? -12.277 57.922 31.671 1.00 47.78 214 ALA A O 1
ATOM 1515 N N . MET A 1 215 ? -12.087 56.225 30.213 1.00 50.44 215 MET A N 1
ATOM 1516 C CA . MET A 1 215 ? -11.798 57.002 29.003 1.00 50.44 215 MET A CA 1
ATOM 1517 C C . MET A 1 215 ? -12.823 56.596 27.940 1.00 50.44 215 MET A C 1
ATOM 1519 O O . MET A 1 215 ? -13.064 55.410 27.730 1.00 50.44 215 MET A O 1
ATOM 1523 N N . ALA A 1 216 ? -13.474 57.588 27.334 1.00 57.41 216 ALA A N 1
ATOM 1524 C CA . ALA A 1 216 ? -14.548 57.410 26.364 1.00 57.41 216 ALA A CA 1
ATOM 1525 C C . ALA A 1 216 ? -14.049 56.716 25.080 1.00 57.41 216 ALA A C 1
ATOM 1527 O O . ALA A 1 216 ? -13.165 57.264 24.417 1.00 57.41 216 ALA A O 1
ATOM 1528 N N . PRO A 1 217 ? -14.615 55.562 24.681 1.00 52.19 217 PRO A N 1
ATOM 1529 C CA . PRO A 1 217 ? -14.432 55.040 23.340 1.00 52.19 217 PRO A CA 1
ATOM 1530 C C . PRO A 1 217 ? -15.476 55.644 22.395 1.00 52.19 217 PRO A C 1
ATOM 1532 O O . PRO A 1 217 ? -16.637 55.852 22.754 1.00 52.19 217 PRO A O 1
ATOM 1535 N N . ALA A 1 218 ? -15.031 55.938 21.177 1.00 58.88 218 ALA A N 1
ATOM 1536 C CA . ALA A 1 218 ? -15.861 56.400 20.077 1.00 58.88 218 ALA A CA 1
ATOM 1537 C C . ALA A 1 218 ? -17.044 55.449 19.818 1.00 58.88 218 ALA A C 1
ATOM 1539 O O . ALA A 1 218 ? -16.918 54.229 19.939 1.00 58.88 218 ALA A O 1
ATOM 1540 N N . LEU A 1 219 ? -18.188 56.034 19.454 1.00 61.25 219 LEU A N 1
ATOM 1541 C CA . LEU A 1 219 ? -19.420 55.325 19.114 1.00 61.25 219 LEU A CA 1
ATOM 1542 C C . LEU A 1 219 ? -19.149 54.253 18.039 1.00 61.25 219 LEU A C 1
ATOM 1544 O O . LEU A 1 219 ? -18.634 54.598 16.972 1.00 61.25 219 LEU A O 1
ATOM 1548 N N . PRO A 1 220 ? -19.496 52.974 18.275 1.00 60.75 220 PRO A N 1
ATOM 1549 C CA . PRO A 1 220 ? -19.405 51.953 17.243 1.00 60.75 220 PRO A CA 1
ATOM 1550 C C . PRO A 1 220 ? -20.428 52.241 16.138 1.00 60.75 220 PRO A C 1
ATOM 1552 O O . PRO A 1 220 ? -21.586 52.564 16.405 1.00 60.75 220 PRO A O 1
ATOM 1555 N N . SER A 1 221 ? -19.982 52.137 14.886 1.00 68.31 221 SER A N 1
ATOM 1556 C CA . SER A 1 221 ? -20.836 52.247 13.703 1.00 68.31 221 SER A CA 1
ATOM 1557 C C . SER A 1 221 ? -21.990 51.234 13.758 1.00 68.31 221 SER A C 1
ATOM 1559 O O . SER A 1 221 ? -21.797 50.125 14.266 1.00 68.31 221 SER A O 1
ATOM 1561 N N . PRO A 1 222 ? -23.185 51.583 13.243 1.00 75.06 222 PRO A N 1
ATOM 1562 C CA . PRO A 1 222 ? -24.327 50.679 13.255 1.00 75.06 222 PRO A CA 1
ATOM 1563 C C . PRO A 1 222 ? -24.010 49.394 12.472 1.00 75.06 222 PRO A C 1
ATOM 1565 O O . PRO A 1 222 ? -23.342 49.461 11.434 1.00 75.06 222 PRO A O 1
ATOM 1568 N N . PRO A 1 223 ? -24.474 48.225 12.949 1.00 74.44 223 PRO A N 1
ATOM 1569 C CA . PRO A 1 223 ? -24.276 46.967 12.247 1.00 74.44 223 PRO A CA 1
ATOM 1570 C C . PRO A 1 223 ? -24.944 47.017 10.862 1.00 74.44 223 PRO A C 1
ATOM 1572 O O . PRO A 1 223 ? -26.009 47.627 10.718 1.00 74.44 223 PRO A O 1
ATOM 1575 N N . PRO A 1 224 ? -24.341 46.389 9.836 1.00 77.50 224 PRO A N 1
ATOM 1576 C CA . PRO A 1 224 ? -24.943 46.315 8.512 1.00 77.50 224 PRO A CA 1
ATOM 1577 C C . PRO A 1 224 ? -26.305 45.603 8.585 1.00 77.50 224 PRO A C 1
ATOM 1579 O O . PRO A 1 224 ? -26.475 44.690 9.401 1.00 77.50 224 PRO A O 1
ATOM 1582 N N . PRO A 1 225 ? -27.282 45.997 7.749 1.00 77.00 225 PRO A N 1
ATOM 1583 C CA . PRO A 1 225 ? -28.585 45.349 7.721 1.00 77.00 225 PRO A CA 1
ATOM 1584 C C . PRO A 1 225 ? -28.424 43.863 7.390 1.00 77.00 225 PRO A C 1
ATOM 1586 O O . PRO A 1 225 ? -27.690 43.490 6.472 1.00 77.00 225 PRO A O 1
ATOM 1589 N N . LEU A 1 226 ? -29.110 43.018 8.161 1.00 73.81 226 LEU A N 1
ATOM 1590 C CA . LEU A 1 226 ? -29.164 41.579 7.923 1.00 73.81 226 LEU A CA 1
ATOM 1591 C C . LEU A 1 226 ? -29.681 41.308 6.499 1.00 73.81 226 LEU A C 1
ATOM 1593 O O . LEU A 1 226 ? -30.648 41.951 6.076 1.00 73.81 226 LEU A O 1
ATOM 1597 N N . PRO A 1 227 ? -29.071 40.365 5.758 1.00 75.31 227 PRO A N 1
ATOM 1598 C CA . PRO A 1 227 ? -29.575 39.971 4.452 1.00 75.31 227 PRO A CA 1
ATOM 1599 C C . PRO A 1 227 ? -31.005 39.443 4.592 1.00 75.31 227 PRO A C 1
ATOM 1601 O O . PRO A 1 227 ? -31.312 38.679 5.510 1.00 75.31 227 PRO A O 1
ATOM 1604 N N . SER A 1 228 ? -31.885 39.875 3.688 1.00 80.38 228 SER A N 1
ATOM 1605 C CA . SER A 1 228 ? -33.272 39.418 3.650 1.00 80.38 228 SER A CA 1
ATOM 1606 C C . SER A 1 228 ? -33.326 37.889 3.554 1.00 80.38 228 SER A C 1
ATOM 1608 O O . SER A 1 228 ? -32.517 37.301 2.828 1.00 80.38 228 SER A O 1
ATOM 1610 N N . PRO A 1 229 ? -34.254 37.228 4.270 1.00 81.56 229 PRO A N 1
ATOM 1611 C CA . PRO A 1 229 ? -34.385 35.782 4.197 1.00 81.56 229 PRO A CA 1
ATOM 1612 C C . PRO A 1 229 ? -34.682 35.357 2.751 1.00 81.56 229 PRO A C 1
ATOM 1614 O O . PRO A 1 229 ? -35.415 36.060 2.045 1.00 81.56 229 PRO A O 1
ATOM 1617 N N . PRO A 1 230 ? -34.121 34.225 2.292 1.00 80.94 230 PRO A N 1
ATOM 1618 C CA . PRO A 1 230 ? -34.424 33.705 0.969 1.00 80.94 230 PRO A CA 1
ATOM 1619 C C . PRO A 1 230 ? -35.931 33.427 0.842 1.00 80.94 230 PRO A C 1
ATOM 1621 O O . PRO A 1 230 ? -36.576 33.071 1.834 1.00 80.94 230 PRO A O 1
ATOM 1624 N N . PRO A 1 231 ? -36.508 33.583 -0.363 1.00 85.56 231 PRO A N 1
ATOM 1625 C CA . PRO A 1 231 ? -37.912 33.277 -0.586 1.00 85.56 231 PRO A CA 1
ATOM 1626 C C . PRO A 1 231 ? -38.200 31.805 -0.247 1.00 85.56 231 PRO A C 1
ATOM 1628 O O . PRO A 1 231 ? -37.334 30.947 -0.454 1.00 85.56 231 PRO A O 1
ATOM 1631 N N . PRO A 1 232 ? -39.402 31.494 0.268 1.00 81.62 232 PRO A N 1
ATOM 1632 C CA . PRO A 1 232 ? -39.788 30.122 0.561 1.00 81.62 232 PRO A CA 1
ATOM 1633 C C . PRO A 1 232 ? -39.706 29.278 -0.713 1.00 81.62 232 PRO A C 1
ATOM 1635 O O . PRO A 1 232 ? -40.170 29.687 -1.780 1.00 81.62 232 PRO A O 1
ATOM 1638 N N . LEU A 1 233 ? -39.093 28.099 -0.599 1.00 79.00 233 LEU A N 1
ATOM 1639 C CA . LEU A 1 233 ? -39.020 27.149 -1.702 1.00 79.00 233 LEU A CA 1
ATOM 1640 C C . LEU A 1 233 ? -40.440 26.723 -2.115 1.00 79.00 233 LEU A C 1
ATOM 1642 O O . LEU A 1 233 ? -41.296 26.533 -1.244 1.00 79.00 233 LEU A O 1
ATOM 1646 N N . PRO A 1 234 ? -40.703 26.559 -3.424 1.00 79.00 234 PRO A N 1
ATOM 1647 C CA . PRO A 1 234 ? -41.990 26.080 -3.905 1.00 79.00 234 PRO A CA 1
ATOM 1648 C C . PRO A 1 234 ? -42.291 24.699 -3.319 1.00 79.00 234 PRO A C 1
ATOM 1650 O O . PRO A 1 234 ? -41.421 23.827 -3.262 1.00 79.00 234 PRO A O 1
ATOM 1653 N N . SER A 1 235 ? -43.532 24.510 -2.871 1.00 78.25 235 SER A N 1
ATOM 1654 C CA . SER A 1 235 ? -43.999 23.237 -2.329 1.00 78.25 235 SER A CA 1
ATOM 1655 C C . SER A 1 235 ? -43.827 22.119 -3.366 1.00 78.25 235 SER A C 1
ATOM 1657 O O . SER A 1 235 ? -44.117 22.340 -4.546 1.00 78.25 235 SER A O 1
ATOM 1659 N N . PRO A 1 236 ? -43.359 20.924 -2.963 1.00 78.25 236 PRO A N 1
ATOM 1660 C CA . PRO A 1 236 ? -43.216 19.806 -3.883 1.00 78.25 236 PRO A CA 1
ATOM 1661 C C . PRO A 1 236 ? -44.584 19.408 -4.464 1.00 78.25 236 PRO A C 1
ATOM 1663 O O . PRO A 1 236 ? -45.600 19.508 -3.768 1.00 78.25 236 PRO A O 1
ATOM 1666 N N . PRO A 1 237 ? -44.632 18.962 -5.731 1.00 83.25 237 PRO A N 1
ATOM 1667 C CA . PRO A 1 237 ? -45.873 18.530 -6.358 1.00 83.25 237 PRO A CA 1
ATOM 1668 C C . PRO A 1 237 ? -46.473 17.320 -5.619 1.00 83.25 237 PRO A C 1
ATOM 1670 O O . PRO A 1 237 ? -45.726 16.502 -5.075 1.00 83.25 237 PRO A O 1
ATOM 1673 N N . PRO A 1 238 ? -47.811 17.181 -5.602 1.00 74.75 238 PRO A N 1
ATOM 1674 C CA . PRO A 1 238 ? -48.477 16.057 -4.956 1.00 74.75 238 PRO A CA 1
ATOM 1675 C C . PRO A 1 238 ? -48.064 14.730 -5.605 1.00 74.75 238 PRO A C 1
ATOM 1677 O O . PRO A 1 238 ? -48.042 14.601 -6.831 1.00 74.75 238 PRO A O 1
ATOM 1680 N N . SER A 1 239 ? -47.746 13.738 -4.770 1.00 66.56 239 SER A N 1
ATOM 1681 C CA . SER A 1 239 ? -47.400 12.387 -5.215 1.00 66.56 239 SER A CA 1
ATOM 1682 C C . SER A 1 239 ? -48.541 11.767 -6.034 1.00 66.56 239 SER A C 1
ATOM 1684 O O . SER A 1 239 ? -49.705 11.882 -5.638 1.00 66.56 239 SER A O 1
ATOM 1686 N N . PRO A 1 240 ? -48.244 11.091 -7.160 1.00 77.00 240 PRO A N 1
ATOM 1687 C CA . PRO A 1 240 ? -49.268 10.454 -7.978 1.00 77.00 240 PRO A CA 1
ATOM 1688 C C . PRO A 1 240 ? -49.968 9.318 -7.213 1.00 77.00 240 PRO A C 1
ATOM 1690 O O . PRO A 1 240 ? -49.338 8.655 -6.383 1.00 77.00 240 PRO A O 1
ATOM 1693 N N . PRO A 1 241 ? -51.258 9.057 -7.500 1.00 77.19 241 PRO A N 1
ATOM 1694 C CA . PRO A 1 241 ? -52.001 7.993 -6.843 1.00 77.19 241 PRO A CA 1
ATOM 1695 C C . PRO A 1 241 ? -51.398 6.613 -7.166 1.00 77.19 241 PRO A C 1
ATOM 1697 O O . PRO A 1 241 ? -50.922 6.391 -8.288 1.00 77.19 241 PRO A O 1
ATOM 1700 N N . PRO A 1 242 ? -51.427 5.669 -6.209 1.00 63.94 242 PRO A N 1
ATOM 1701 C CA . PRO A 1 242 ? -50.935 4.315 -6.420 1.00 63.94 242 PRO A CA 1
ATOM 1702 C C . PRO A 1 242 ? -51.739 3.637 -7.532 1.00 63.94 242 PRO A C 1
ATOM 1704 O O . PRO A 1 242 ? -52.967 3.562 -7.486 1.00 63.94 242 PRO A O 1
ATOM 1707 N N . ARG A 1 243 ? -51.036 3.152 -8.559 1.00 62.66 243 ARG A N 1
ATOM 1708 C CA . ARG A 1 243 ? -51.650 2.403 -9.657 1.00 62.66 243 ARG A CA 1
ATOM 1709 C C . ARG A 1 243 ? -52.120 1.050 -9.133 1.00 62.66 243 ARG A C 1
ATOM 1711 O O . ARG A 1 243 ? -51.320 0.273 -8.618 1.00 62.66 243 ARG A O 1
ATOM 1718 N N . THR A 1 244 ? -53.409 0.769 -9.289 1.00 57.88 244 THR A N 1
ATOM 1719 C CA . THR A 1 244 ? -53.995 -0.549 -9.035 1.00 57.88 244 THR A CA 1
ATOM 1720 C C . THR A 1 244 ? -53.319 -1.591 -9.935 1.00 57.88 244 THR A C 1
ATOM 1722 O O . THR A 1 244 ? -53.246 -1.364 -11.149 1.00 57.88 244 THR A O 1
ATOM 1725 N N . PRO A 1 245 ? -52.811 -2.709 -9.390 1.00 59.16 245 PRO A N 1
ATOM 1726 C CA . PRO A 1 245 ? -52.149 -3.732 -10.186 1.00 59.16 245 PRO A CA 1
ATOM 1727 C C . PRO A 1 245 ? -53.166 -4.391 -11.121 1.00 59.16 245 PRO A C 1
ATOM 1729 O O . PRO A 1 245 ? -54.148 -4.982 -10.678 1.00 59.16 245 PRO A O 1
ATOM 1732 N N . LEU A 1 246 ? -52.935 -4.261 -12.428 1.00 60.34 246 LEU A N 1
ATOM 1733 C CA . LEU A 1 246 ? -53.639 -5.037 -13.442 1.00 60.34 246 LEU A CA 1
ATOM 1734 C C . LEU A 1 246 ? -53.304 -6.516 -13.226 1.00 60.34 246 LEU A C 1
ATOM 1736 O O . LEU A 1 246 ? -52.132 -6.869 -13.103 1.00 60.34 246 LEU A O 1
ATOM 1740 N N . SER A 1 247 ? -54.334 -7.358 -13.156 1.00 53.00 247 SER A N 1
ATOM 1741 C CA . SER A 1 247 ? -54.217 -8.805 -12.985 1.00 53.00 247 SER A CA 1
ATOM 1742 C C . SER A 1 247 ? -53.292 -9.401 -14.045 1.00 53.00 247 SER A C 1
ATOM 1744 O O . SER A 1 247 ? -53.601 -9.401 -15.236 1.00 53.00 247 SER A O 1
ATOM 1746 N N . SER A 1 248 ? -52.139 -9.886 -13.596 1.00 56.09 248 SER A N 1
ATOM 1747 C CA . SER A 1 248 ? -51.148 -10.562 -14.422 1.00 56.09 248 SER A CA 1
ATOM 1748 C C . SER A 1 248 ? -51.750 -11.827 -15.050 1.00 56.09 248 SER A C 1
ATOM 1750 O O . SER A 1 248 ? -52.476 -12.549 -14.359 1.00 56.09 248 SER A O 1
ATOM 1752 N N . PRO A 1 249 ? -51.453 -12.138 -16.325 1.00 72.69 249 PRO A N 1
ATOM 1753 C CA . PRO A 1 249 ? -51.827 -13.419 -16.913 1.00 72.69 249 PRO A CA 1
ATOM 1754 C C . PRO A 1 249 ? -51.184 -14.582 -16.133 1.00 72.69 249 PRO A C 1
ATOM 1756 O O . PRO A 1 249 ? -50.117 -14.399 -15.536 1.00 72.69 249 PRO A O 1
ATOM 1759 N N . PRO A 1 250 ? -51.815 -15.772 -16.121 1.00 74.19 250 PRO A N 1
ATOM 1760 C CA . PRO A 1 250 ? -51.284 -16.931 -15.417 1.00 74.19 250 PRO A CA 1
ATOM 1761 C C . PRO A 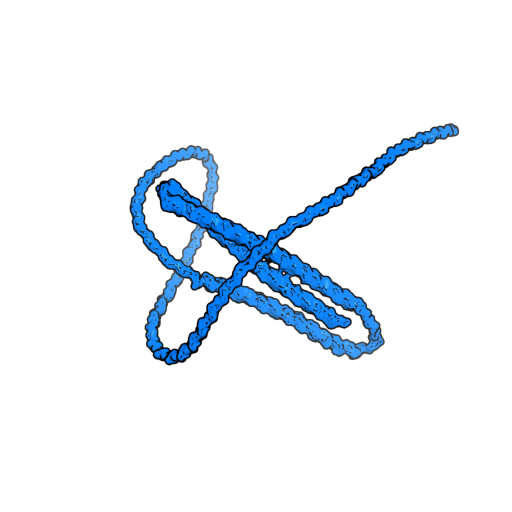1 250 ? -49.886 -17.281 -15.953 1.00 74.19 250 PRO A C 1
ATOM 1763 O O . PRO A 1 250 ? -49.674 -17.247 -17.170 1.00 74.19 250 PRO A O 1
ATOM 1766 N N . PRO A 1 251 ? -48.922 -17.588 -15.068 1.00 73.69 251 PRO A N 1
ATOM 1767 C CA . PRO A 1 251 ? -47.572 -17.923 -15.486 1.00 73.69 251 PRO A CA 1
ATOM 1768 C C . PRO A 1 251 ? -47.574 -19.196 -16.348 1.00 73.69 251 PRO A C 1
ATOM 1770 O O . PRO A 1 251 ? -48.399 -20.089 -16.127 1.00 73.69 251 PRO A O 1
ATOM 1773 N N . PRO A 1 252 ? -46.663 -19.298 -17.332 1.00 78.69 252 PRO A N 1
ATOM 1774 C CA . PRO A 1 252 ? -46.506 -20.512 -18.122 1.00 78.69 252 PRO A CA 1
ATOM 1775 C C . PRO A 1 252 ? -46.152 -21.709 -17.221 1.00 78.69 252 PRO A C 1
ATOM 1777 O O . PRO A 1 252 ? -45.559 -21.518 -16.155 1.00 78.69 252 PRO A O 1
ATOM 1780 N N . PRO A 1 253 ? -46.494 -22.944 -17.636 1.00 75.69 253 PRO A N 1
ATOM 1781 C CA . PRO A 1 253 ? -46.147 -24.145 -16.887 1.00 75.69 253 PRO A CA 1
ATOM 1782 C C . PRO A 1 253 ? -44.632 -24.218 -16.686 1.00 75.69 253 PRO A C 1
ATOM 1784 O O . PRO A 1 253 ? -43.856 -24.068 -17.632 1.00 75.69 253 PRO A O 1
ATOM 1787 N N . VAL A 1 254 ? -44.227 -24.420 -15.432 1.00 77.44 254 VAL A N 1
ATOM 1788 C CA . VAL A 1 254 ? -42.820 -24.519 -15.040 1.00 77.44 254 VAL A CA 1
ATOM 1789 C C . VAL A 1 254 ? -42.215 -25.743 -15.738 1.00 77.44 254 VAL A C 1
ATOM 1791 O O . VAL A 1 254 ? -42.793 -26.830 -15.643 1.00 77.44 254 VAL A O 1
ATOM 1794 N N . PRO A 1 255 ? -41.097 -25.599 -16.474 1.00 82.88 255 PRO A N 1
ATOM 1795 C CA . PRO A 1 255 ? -40.406 -26.744 -17.054 1.00 82.88 255 PRO A CA 1
ATOM 1796 C C . PRO A 1 255 ? -39.988 -27.723 -15.944 1.00 82.88 255 PRO A C 1
ATOM 1798 O O . PRO A 1 255 ? -39.686 -27.279 -14.835 1.00 82.88 255 PRO A O 1
ATOM 1801 N N . PRO A 1 256 ? -39.974 -29.041 -16.214 1.00 78.62 256 PRO A N 1
ATOM 1802 C CA . PRO A 1 256 ? -39.597 -30.037 -15.218 1.00 78.62 256 PRO A CA 1
ATOM 1803 C C . PRO A 1 256 ? -38.214 -29.708 -14.654 1.00 78.62 256 PRO A C 1
ATOM 1805 O O . PRO A 1 256 ? -37.277 -29.451 -15.416 1.00 78.62 256 PRO A O 1
ATOM 1808 N N . GLU A 1 257 ? -38.107 -29.679 -13.323 1.00 78.25 257 GLU A N 1
ATOM 1809 C CA . GLU A 1 257 ? -36.840 -29.401 -12.656 1.00 78.25 257 GLU A CA 1
ATOM 1810 C C . GLU A 1 257 ? -35.781 -30.406 -13.127 1.00 78.25 257 GLU A C 1
ATOM 1812 O O . GLU A 1 257 ? -36.055 -31.612 -13.196 1.00 78.25 257 GLU A O 1
ATOM 1817 N N . PRO A 1 258 ? -34.572 -29.935 -13.478 1.00 79.31 258 PRO A N 1
ATOM 1818 C CA . PRO A 1 258 ? -33.475 -30.833 -13.779 1.00 79.31 258 PRO A CA 1
ATOM 1819 C C . PRO A 1 258 ? -33.220 -31.737 -12.563 1.00 79.31 258 PRO A C 1
ATOM 1821 O O . PRO A 1 258 ? -33.335 -31.274 -11.425 1.00 79.31 258 PRO A O 1
ATOM 1824 N N . PRO A 1 259 ? -32.875 -33.019 -12.778 1.00 82.12 259 PRO A N 1
ATOM 1825 C CA . PRO A 1 259 ? -32.594 -33.932 -11.681 1.00 82.12 259 PRO A CA 1
ATOM 1826 C C . PRO A 1 259 ? -31.508 -33.332 -10.788 1.00 82.12 259 PRO A C 1
ATOM 1828 O O . PRO A 1 259 ? -30.470 -32.877 -11.278 1.00 82.12 259 PRO A O 1
ATOM 1831 N N . LEU A 1 260 ? -31.773 -33.317 -9.480 1.00 77.44 260 LEU A N 1
ATOM 1832 C CA . LEU A 1 260 ? -30.818 -32.836 -8.492 1.00 77.44 260 LEU A CA 1
ATOM 1833 C C . LEU A 1 260 ? -29.487 -33.577 -8.690 1.00 77.44 260 LEU A C 1
ATOM 1835 O O . LEU A 1 260 ? -29.489 -34.811 -8.775 1.00 77.44 260 LEU A O 1
ATOM 1839 N N . PRO A 1 261 ? -28.357 -32.855 -8.780 1.00 76.12 261 PRO A N 1
ATOM 1840 C CA . PRO A 1 261 ? -27.056 -33.495 -8.857 1.00 76.12 261 PRO A CA 1
ATOM 1841 C C . PRO A 1 261 ? -26.886 -34.406 -7.642 1.00 76.12 261 PRO A C 1
ATOM 1843 O O . PRO A 1 261 ? -27.221 -34.026 -6.517 1.00 76.12 261 PRO A O 1
ATOM 1846 N N . SER A 1 262 ? -26.396 -35.625 -7.876 1.00 83.25 262 SER A N 1
ATOM 1847 C CA . SER A 1 262 ? -26.107 -36.563 -6.796 1.00 83.25 262 SER A CA 1
ATOM 1848 C C . SER A 1 262 ? -25.207 -35.885 -5.759 1.00 83.25 262 SER A C 1
ATOM 1850 O O . SER A 1 262 ? -24.280 -35.165 -6.148 1.00 83.25 262 SER A O 1
ATOM 1852 N N . PRO A 1 263 ? -25.467 -36.081 -4.454 1.00 84.19 263 PRO A N 1
ATOM 1853 C CA . PRO A 1 263 ? -24.626 -35.504 -3.421 1.00 84.19 263 PRO A CA 1
ATOM 1854 C C . PRO A 1 263 ? -23.176 -35.948 -3.653 1.00 84.19 263 PRO A C 1
ATOM 1856 O O . PRO A 1 263 ? -22.945 -37.107 -4.019 1.00 84.19 263 PRO A O 1
ATOM 1859 N N . PRO A 1 264 ? -22.196 -35.045 -3.479 1.00 83.19 264 PRO A N 1
ATOM 1860 C CA . PRO A 1 264 ? -20.799 -35.418 -3.598 1.00 83.19 264 PRO A CA 1
ATOM 1861 C C . PRO A 1 264 ? -20.493 -36.562 -2.618 1.00 83.19 264 PRO A C 1
ATOM 1863 O O . PRO A 1 264 ? -21.065 -36.596 -1.522 1.00 83.19 264 PRO A O 1
ATOM 1866 N N . PRO A 1 265 ? -19.615 -37.509 -2.993 1.00 87.94 265 PRO A N 1
ATOM 1867 C CA . PRO A 1 265 ? -19.206 -38.566 -2.083 1.00 87.94 265 PRO A CA 1
ATOM 1868 C C . PRO A 1 265 ? -18.641 -37.948 -0.794 1.00 87.94 265 PRO A C 1
ATOM 1870 O O . PRO A 1 265 ? -18.028 -36.876 -0.851 1.00 87.94 265 PRO A O 1
ATOM 1873 N N . PRO A 1 266 ? -18.838 -38.596 0.368 1.00 85.69 266 PRO A N 1
ATOM 1874 C CA . PRO A 1 266 ? -18.267 -38.120 1.618 1.00 85.69 266 PRO A CA 1
ATOM 1875 C C . PRO A 1 266 ? -16.753 -37.969 1.462 1.00 85.69 266 PRO A C 1
ATOM 1877 O O . PRO A 1 266 ? -16.084 -38.853 0.920 1.00 85.69 266 PRO A O 1
ATOM 1880 N N . SER A 1 267 ? -16.221 -36.837 1.923 1.00 82.69 267 SER A N 1
ATOM 1881 C CA . SER A 1 267 ? -14.782 -36.593 1.935 1.00 82.69 267 SER A CA 1
ATOM 1882 C C . SER A 1 267 ? -14.072 -37.753 2.641 1.00 82.69 267 SER A C 1
ATOM 1884 O O . SER A 1 267 ? -14.556 -38.204 3.686 1.00 82.69 267 SER A O 1
ATOM 1886 N N . PRO A 1 268 ? -12.940 -38.248 2.110 1.00 88.25 268 PRO A N 1
ATOM 1887 C CA . PRO A 1 268 ? -12.163 -39.262 2.805 1.00 88.25 268 PRO A CA 1
ATOM 1888 C C . PRO A 1 268 ? -11.770 -38.747 4.199 1.00 88.25 268 PRO A C 1
ATOM 1890 O O . PRO A 1 268 ? -11.564 -37.538 4.367 1.00 88.25 268 PRO A O 1
ATOM 1893 N N . PRO A 1 269 ? -11.667 -39.635 5.204 1.00 88.81 269 PRO A N 1
ATOM 1894 C CA . PRO A 1 269 ? -11.198 -39.242 6.522 1.00 88.81 269 PRO A CA 1
ATOM 1895 C C . PRO A 1 269 ? -9.820 -38.574 6.400 1.00 88.81 269 PRO A C 1
ATOM 1897 O O . PRO A 1 269 ? -9.013 -38.986 5.557 1.00 88.81 269 PRO A O 1
ATOM 1900 N N . PRO A 1 270 ? -9.539 -37.540 7.211 1.00 84.56 270 PRO A N 1
ATOM 1901 C CA . PRO A 1 270 ? -8.234 -36.901 7.203 1.00 84.56 270 PRO A CA 1
ATOM 1902 C C . PRO A 1 270 ? -7.147 -37.951 7.487 1.00 84.56 270 PRO A C 1
ATOM 1904 O O . PRO A 1 270 ? -7.363 -38.843 8.316 1.00 84.56 270 PRO A O 1
ATOM 1907 N N . PRO A 1 271 ? -5.988 -37.877 6.810 1.00 88.19 271 PRO A N 1
ATOM 1908 C CA . PRO A 1 271 ? -4.878 -38.770 7.105 1.00 88.19 271 PRO A CA 1
ATOM 1909 C C . PRO A 1 271 ? -4.473 -38.625 8.580 1.00 88.19 271 PRO A C 1
ATOM 1911 O O . PRO A 1 271 ? -4.598 -37.530 9.143 1.00 88.19 271 PRO A O 1
ATOM 1914 N N . PRO A 1 272 ? -3.985 -39.702 9.222 1.00 89.19 272 PRO A N 1
ATOM 1915 C CA . PRO A 1 272 ? -3.466 -39.606 10.577 1.00 89.19 272 PRO A CA 1
ATOM 1916 C C . PRO A 1 272 ? -2.358 -38.543 10.633 1.00 89.19 272 PRO A C 1
ATOM 1918 O O . PRO A 1 272 ? -1.619 -38.378 9.654 1.00 89.19 272 PRO A O 1
ATOM 1921 N N . PRO A 1 273 ? -2.228 -37.813 11.754 1.00 82.69 273 PRO A N 1
ATOM 1922 C CA . PRO A 1 273 ? -1.155 -36.847 11.918 1.00 82.69 273 PRO A CA 1
ATOM 1923 C C . PRO A 1 273 ? 0.185 -37.551 11.701 1.00 82.69 273 PRO A C 1
ATOM 1925 O O . PRO A 1 273 ? 0.450 -38.602 12.287 1.00 82.69 273 PRO A O 1
ATOM 1928 N N . LEU A 1 274 ? 1.018 -36.980 10.829 1.00 85.75 274 LEU A N 1
ATOM 1929 C CA . LEU A 1 274 ? 2.388 -37.444 10.659 1.00 85.75 274 LEU A CA 1
ATOM 1930 C C . LEU A 1 274 ? 3.092 -37.389 12.024 1.00 85.75 274 LEU A C 1
ATOM 1932 O O . LEU A 1 274 ? 2.890 -36.419 12.762 1.00 85.75 274 LEU A O 1
ATOM 1936 N N . PRO A 1 275 ? 3.905 -38.401 12.377 1.00 84.12 275 PRO A N 1
ATOM 1937 C CA . PRO A 1 275 ? 4.707 -38.342 13.588 1.00 84.12 275 PRO A CA 1
ATOM 1938 C C . PRO A 1 275 ? 5.553 -37.068 13.566 1.00 84.12 275 PRO A C 1
ATOM 1940 O O . PRO A 1 275 ? 6.148 -36.728 12.540 1.00 84.12 275 PRO A O 1
ATOM 1943 N N . SER A 1 276 ? 5.573 -36.353 14.693 1.00 82.75 276 SER A N 1
ATOM 1944 C CA . SER A 1 276 ? 6.377 -35.145 14.850 1.00 82.75 276 SER A CA 1
ATOM 1945 C C . SER A 1 276 ? 7.818 -35.433 14.423 1.00 82.75 276 SER A C 1
ATOM 1947 O O . SER A 1 276 ? 8.363 -36.469 14.822 1.00 82.75 276 SER A O 1
ATOM 1949 N N . PRO A 1 277 ? 8.449 -34.558 13.620 1.00 85.31 277 PRO A N 1
ATOM 1950 C CA . PRO A 1 277 ? 9.848 -34.737 13.270 1.00 85.31 277 PRO A CA 1
ATOM 1951 C C . PRO A 1 277 ? 10.683 -34.822 14.557 1.00 85.31 277 PRO A C 1
ATOM 1953 O O . PRO A 1 277 ? 10.364 -34.133 15.534 1.00 85.31 277 PRO A O 1
ATOM 1956 N N . PRO A 1 278 ? 11.734 -35.662 14.586 1.00 87.69 278 PRO A N 1
ATOM 1957 C CA . PRO A 1 278 ? 12.635 -35.704 15.726 1.00 87.69 278 PRO A CA 1
ATOM 1958 C C . PRO A 1 278 ? 13.189 -34.296 15.985 1.00 87.69 278 PRO A C 1
ATOM 1960 O O . PRO A 1 278 ? 13.377 -33.529 15.032 1.00 87.69 278 PRO A O 1
ATOM 1963 N N . PRO A 1 279 ? 13.438 -33.933 17.255 1.00 85.75 279 PRO A N 1
ATOM 1964 C CA . PRO A 1 279 ? 14.021 -32.641 17.574 1.00 85.75 279 PRO A CA 1
ATOM 1965 C C . PRO A 1 279 ? 15.323 -32.461 16.779 1.00 85.75 279 PRO A C 1
ATOM 1967 O O . PRO A 1 279 ? 16.084 -33.425 16.629 1.00 85.75 279 PRO A O 1
ATOM 1970 N N . PRO A 1 280 ? 15.587 -31.255 16.247 1.00 83.06 280 PRO A N 1
ATOM 1971 C CA . PRO A 1 280 ? 16.838 -30.989 15.558 1.00 83.06 280 PRO A CA 1
ATOM 1972 C C . PRO A 1 280 ? 17.996 -31.309 16.503 1.00 83.06 280 PRO A C 1
ATOM 1974 O O . PRO A 1 280 ? 17.981 -30.920 17.673 1.00 83.06 280 PRO A O 1
ATOM 1977 N N . MET A 1 281 ? 18.992 -32.042 16.000 1.00 86.06 281 MET A N 1
ATOM 1978 C CA . MET A 1 281 ? 20.215 -32.268 16.761 1.00 86.06 281 MET A CA 1
ATOM 1979 C C . MET A 1 281 ? 20.828 -30.912 17.137 1.00 86.06 281 MET A C 1
ATOM 1981 O O . MET A 1 281 ? 20.782 -29.986 16.321 1.00 86.06 281 MET A O 1
ATOM 1985 N N . PRO A 1 282 ? 21.402 -30.774 18.344 1.00 82.94 282 PRO A N 1
ATOM 1986 C CA . PRO A 1 282 ? 22.100 -29.556 18.722 1.00 82.94 282 PRO A CA 1
ATOM 1987 C C . PRO A 1 282 ? 23.175 -29.247 17.678 1.00 82.94 282 PRO A C 1
ATOM 1989 O O . PRO A 1 282 ? 23.985 -30.110 17.332 1.00 82.94 282 PRO A O 1
ATOM 1992 N N . SER A 1 283 ? 23.149 -28.021 17.151 1.00 83.12 283 SER A N 1
ATOM 1993 C CA . SER A 1 283 ? 24.166 -27.546 16.219 1.00 83.12 283 SER A CA 1
ATOM 1994 C C . SER A 1 283 ? 25.554 -27.745 16.836 1.00 83.12 283 SER A C 1
ATOM 1996 O O . SER A 1 283 ? 25.723 -27.477 18.031 1.00 83.12 283 SER A O 1
ATOM 1998 N N . PRO A 1 284 ? 26.553 -28.198 16.059 1.00 84.56 284 PRO A N 1
ATOM 1999 C CA . PRO A 1 284 ? 27.915 -28.293 16.559 1.00 84.56 284 PRO A CA 1
ATOM 2000 C C . PRO A 1 284 ? 28.374 -26.918 17.073 1.00 84.56 284 PRO A C 1
ATOM 2002 O O . PRO A 1 284 ? 27.968 -25.893 16.511 1.00 84.56 284 PRO A O 1
ATOM 2005 N N . PRO A 1 285 ? 29.198 -26.874 18.136 1.00 83.00 285 PRO A N 1
ATOM 2006 C CA . PRO A 1 285 ? 29.733 -25.623 18.654 1.00 83.00 285 PRO A CA 1
ATOM 2007 C C . PRO A 1 285 ? 30.421 -24.864 17.519 1.00 83.00 285 PRO A C 1
ATOM 2009 O O . PRO A 1 285 ? 31.250 -25.424 16.799 1.00 83.00 285 PRO A O 1
ATOM 2012 N N . GLN A 1 286 ? 30.033 -23.602 17.323 1.00 84.75 286 GLN A N 1
ATOM 2013 C CA . GLN A 1 286 ? 30.662 -22.767 16.310 1.00 84.75 286 GLN A CA 1
ATOM 2014 C C . GLN A 1 286 ? 32.157 -22.625 16.633 1.00 84.75 286 GLN A C 1
ATOM 2016 O O . GLN A 1 286 ? 32.504 -22.427 17.801 1.00 84.75 286 GLN A O 1
ATOM 2021 N N . PRO A 1 287 ? 33.047 -22.727 15.631 1.00 83.06 287 PRO A N 1
ATOM 2022 C CA . PRO A 1 287 ? 34.460 -22.452 15.836 1.00 83.06 287 PRO A CA 1
ATOM 2023 C C . PRO A 1 287 ? 34.620 -21.027 16.367 1.00 83.06 287 PRO A C 1
ATOM 2025 O O . PRO A 1 287 ? 34.004 -20.093 15.848 1.00 83.06 287 PRO A O 1
ATOM 2028 N N . SER A 1 288 ? 35.430 -20.869 17.414 1.00 84.06 288 SER A N 1
ATOM 2029 C CA . SER A 1 288 ? 35.738 -19.561 17.987 1.00 84.06 288 SER A CA 1
ATOM 2030 C C . SER A 1 288 ? 36.223 -18.614 16.884 1.00 84.06 288 SER A C 1
ATOM 2032 O O . SER A 1 288 ? 37.043 -19.031 16.057 1.00 84.06 288 SER A O 1
ATOM 2034 N N . PRO A 1 289 ? 35.745 -17.357 16.844 1.00 85.06 289 PRO A N 1
ATOM 2035 C CA . PRO A 1 289 ? 36.244 -16.391 15.879 1.00 85.06 289 PRO A CA 1
ATOM 2036 C C . PRO A 1 289 ? 37.764 -16.235 16.044 1.00 85.06 289 PRO A C 1
ATOM 2038 O O . PRO A 1 289 ? 38.268 -16.318 17.171 1.00 85.06 289 PRO A O 1
ATOM 2041 N N . PRO A 1 290 ? 38.510 -16.022 14.945 1.00 87.19 290 PRO A N 1
ATOM 2042 C CA . PRO A 1 290 ? 39.936 -15.750 15.037 1.00 87.19 290 PRO A CA 1
ATOM 2043 C C . PRO A 1 290 ? 40.170 -14.516 15.923 1.00 87.19 290 PRO A C 1
ATOM 2045 O O . PRO A 1 290 ? 39.344 -13.595 15.917 1.00 87.19 290 PRO A O 1
ATOM 2048 N N . PRO A 1 291 ? 41.272 -14.477 16.693 1.00 86.81 291 PRO A N 1
ATOM 2049 C CA . PRO A 1 291 ? 41.601 -13.308 17.492 1.00 86.81 291 PRO A CA 1
ATOM 2050 C C . PRO A 1 291 ? 41.692 -12.067 16.588 1.00 86.81 291 PRO A C 1
ATOM 2052 O O . PRO A 1 291 ? 42.147 -12.176 15.443 1.00 86.81 291 PRO A O 1
ATOM 2055 N N . PRO A 1 292 ? 41.258 -10.890 17.071 1.00 85.75 292 PRO A N 1
ATOM 2056 C CA . PRO A 1 292 ? 41.374 -9.659 16.306 1.00 85.75 292 PRO A CA 1
ATOM 2057 C C . PRO A 1 292 ? 42.846 -9.394 15.945 1.00 85.75 292 PRO A C 1
ATOM 2059 O O . PRO A 1 292 ? 43.740 -9.731 16.730 1.00 85.75 292 PRO A O 1
ATOM 2062 N N . PRO A 1 293 ? 43.121 -8.793 14.775 1.00 83.25 293 PRO A N 1
ATOM 2063 C CA . PRO A 1 293 ? 44.476 -8.412 14.405 1.00 83.25 293 PRO A CA 1
ATOM 2064 C C . PRO A 1 293 ? 45.053 -7.460 15.458 1.00 83.25 293 PRO A C 1
ATOM 2066 O O . PRO A 1 293 ? 44.374 -6.539 15.917 1.00 83.25 293 PRO A O 1
ATOM 2069 N N . LEU A 1 294 ? 46.309 -7.693 15.846 1.00 86.25 294 LEU A N 1
ATOM 2070 C CA . LEU A 1 294 ? 47.030 -6.799 16.747 1.00 86.25 294 LEU A CA 1
ATOM 2071 C C . LEU A 1 294 ? 47.076 -5.385 16.139 1.00 86.25 294 LEU A C 1
ATOM 2073 O O . LEU A 1 294 ? 47.295 -5.255 14.930 1.00 86.25 294 LEU A O 1
ATOM 2077 N N . PRO A 1 295 ? 46.882 -4.326 16.946 1.00 82.56 295 PRO A N 1
ATOM 2078 C CA . PRO A 1 295 ? 47.010 -2.958 16.466 1.00 82.56 295 PRO A CA 1
ATOM 2079 C C . PRO A 1 295 ? 48.413 -2.738 15.890 1.00 82.56 295 PRO A C 1
ATOM 2081 O O . PRO A 1 295 ? 49.410 -3.183 16.461 1.00 82.56 295 PRO A O 1
ATOM 2084 N N . SER A 1 296 ? 48.486 -2.063 14.742 1.00 85.12 296 SER A N 1
ATOM 2085 C CA . SER A 1 296 ? 49.760 -1.704 14.120 1.00 85.12 296 SER A CA 1
ATOM 2086 C C . SER A 1 296 ? 50.602 -0.847 15.078 1.00 85.12 296 SER A C 1
ATOM 2088 O O . SER A 1 296 ? 50.036 -0.014 15.793 1.00 85.12 296 SER A O 1
ATOM 2090 N N . PRO A 1 297 ? 51.937 -1.023 15.111 1.00 85.38 297 PRO A N 1
ATOM 2091 C CA . PRO A 1 297 ? 52.800 -0.190 15.938 1.00 85.38 297 PRO A CA 1
ATOM 2092 C C . PRO A 1 297 ? 52.648 1.288 15.543 1.00 85.38 297 PRO A C 1
ATOM 2094 O O . PRO A 1 297 ? 52.453 1.586 14.358 1.00 85.38 297 PRO A O 1
ATOM 2097 N N . PRO A 1 298 ? 52.725 2.219 16.509 1.00 85.50 298 PRO A N 1
ATOM 2098 C CA . PRO A 1 298 ? 52.657 3.641 16.211 1.00 85.50 298 PRO A CA 1
ATOM 2099 C C . PRO A 1 298 ? 53.794 4.042 15.257 1.00 85.50 298 PRO A C 1
ATOM 2101 O O . PRO A 1 298 ? 54.886 3.466 15.325 1.00 85.50 298 PRO A O 1
ATOM 2104 N N . PRO A 1 299 ? 53.565 5.023 14.367 1.00 85.25 299 PRO A N 1
ATOM 2105 C CA . PRO A 1 299 ? 54.613 5.529 13.493 1.00 85.25 299 PRO A CA 1
ATOM 2106 C C . PRO A 1 299 ? 55.787 6.078 14.324 1.00 85.25 299 PRO A C 1
ATOM 2108 O O . PRO A 1 299 ? 55.562 6.637 15.403 1.00 85.25 299 PRO A O 1
ATOM 2111 N N . PRO A 1 300 ? 57.037 5.941 13.844 1.00 83.50 300 PRO A N 1
ATOM 2112 C CA . PRO A 1 300 ? 58.192 6.524 14.515 1.00 83.50 300 PRO A CA 1
ATOM 2113 C C . PRO A 1 300 ? 58.004 8.038 14.627 1.00 83.50 300 PRO A C 1
ATOM 2115 O O . PRO A 1 300 ? 57.614 8.698 13.661 1.00 83.50 300 PRO A O 1
ATOM 2118 N N . MET A 1 301 ? 58.263 8.590 15.813 1.00 83.38 301 MET A N 1
ATOM 2119 C CA . MET A 1 301 ? 58.182 10.034 16.006 1.00 83.38 301 MET A CA 1
ATOM 2120 C C . MET A 1 301 ? 59.182 10.743 15.079 1.00 83.38 301 MET A C 1
ATOM 2122 O O . MET A 1 301 ? 60.306 10.255 14.916 1.00 83.38 301 MET A O 1
ATOM 2126 N N . PRO A 1 302 ? 58.808 11.889 14.484 1.00 81.50 302 PRO A N 1
ATOM 2127 C CA . PRO A 1 302 ? 59.725 12.681 13.678 1.00 81.50 302 PRO A CA 1
ATOM 2128 C C . PRO A 1 302 ? 60.947 13.078 14.511 1.00 81.50 302 PRO A C 1
ATOM 2130 O O . PRO A 1 302 ? 60.821 13.496 15.665 1.00 81.50 302 PRO A O 1
ATOM 2133 N N . SER A 1 303 ? 62.138 12.923 13.931 1.00 81.19 303 SER A N 1
ATOM 2134 C CA . SER A 1 303 ? 63.384 13.325 14.577 1.00 81.19 303 SER A CA 1
ATOM 2135 C C . SER A 1 303 ? 63.358 14.827 14.892 1.00 81.19 303 SER A C 1
ATOM 2137 O O . SER A 1 303 ? 62.858 15.606 14.077 1.00 81.19 303 SER A O 1
ATOM 2139 N N . PRO A 1 304 ? 63.884 15.254 16.054 1.00 83.38 304 PRO A N 1
ATOM 2140 C CA . PRO A 1 304 ? 63.951 16.667 16.395 1.00 83.38 304 PRO A CA 1
ATOM 2141 C C . PRO A 1 304 ? 64.771 17.435 15.343 1.00 83.38 304 PRO A C 1
ATOM 2143 O O . PRO A 1 304 ? 65.749 16.891 14.818 1.00 83.38 304 PRO A O 1
ATOM 2146 N N . PRO A 1 305 ? 64.393 18.686 15.024 1.00 79.75 305 PRO A N 1
ATOM 2147 C CA . PRO A 1 305 ? 65.130 19.508 14.073 1.00 79.75 305 PRO A CA 1
ATOM 2148 C C . PRO A 1 305 ? 66.575 19.685 14.550 1.00 79.75 305 PRO A C 1
ATOM 2150 O O . PRO A 1 305 ? 66.817 20.020 15.711 1.00 79.75 305 PRO A O 1
ATOM 2153 N N . GLN A 1 306 ? 67.539 19.440 13.659 1.00 80.94 306 GLN A N 1
ATOM 2154 C CA . GLN A 1 306 ? 68.942 19.693 13.968 1.00 80.94 306 GLN A CA 1
ATOM 2155 C C . GLN A 1 306 ? 69.148 21.192 14.242 1.00 80.94 306 GLN A C 1
ATOM 2157 O O . GLN A 1 306 ? 68.612 22.021 13.502 1.00 80.94 306 GLN A O 1
ATOM 2162 N N . PRO A 1 307 ? 69.913 21.555 15.287 1.00 79.00 307 PRO A N 1
ATOM 2163 C CA . PRO A 1 307 ? 70.246 22.945 15.555 1.00 79.00 307 PRO A CA 1
ATOM 2164 C C . PRO A 1 307 ? 71.003 23.534 14.362 1.00 79.00 307 PRO A C 1
ATOM 2166 O O . PRO A 1 307 ? 71.953 22.933 13.856 1.00 79.00 307 PRO A O 1
ATOM 2169 N N . SER A 1 308 ? 70.562 24.707 13.909 1.00 79.12 308 SER A N 1
ATOM 2170 C CA . SER A 1 308 ? 71.207 25.444 12.826 1.00 79.12 308 SER A CA 1
ATOM 2171 C C . SER A 1 308 ? 72.689 25.684 13.144 1.00 79.12 308 SER A C 1
ATOM 2173 O O . SER A 1 308 ? 73.013 26.003 14.293 1.00 79.12 308 SER A O 1
ATOM 2175 N N . PRO A 1 309 ? 73.597 25.564 12.158 1.00 82.44 309 PRO A N 1
ATOM 2176 C CA . PRO A 1 309 ? 75.000 25.889 12.371 1.00 82.44 309 PRO A CA 1
ATOM 2177 C C . PRO A 1 309 ? 75.145 27.365 12.778 1.00 82.44 309 PRO A C 1
ATOM 2179 O O . PRO A 1 309 ? 74.376 28.210 12.304 1.00 82.44 309 PRO A O 1
ATOM 2182 N N . PRO A 1 310 ? 76.110 27.695 13.655 1.00 83.75 310 PRO A N 1
ATOM 2183 C CA . PRO A 1 310 ? 76.352 29.073 14.054 1.00 83.75 310 PRO A CA 1
ATOM 2184 C C . PRO A 1 310 ? 76.727 29.927 12.832 1.00 83.75 310 PRO A C 1
ATOM 2186 O O . PRO A 1 310 ? 77.369 29.423 11.904 1.00 83.75 310 PRO A O 1
ATOM 2189 N N . PRO A 1 311 ? 76.340 31.215 12.811 1.00 83.38 311 PRO A N 1
ATOM 2190 C CA . PRO A 1 311 ? 76.709 32.112 11.727 1.00 83.38 311 PRO A CA 1
ATOM 2191 C C . PRO A 1 311 ? 78.239 32.234 11.629 1.00 83.38 311 PRO A C 1
ATOM 2193 O O . PRO A 1 311 ? 78.923 32.214 12.658 1.00 83.38 311 PRO A O 1
ATOM 2196 N N . PRO A 1 312 ? 78.793 32.361 10.409 1.00 82.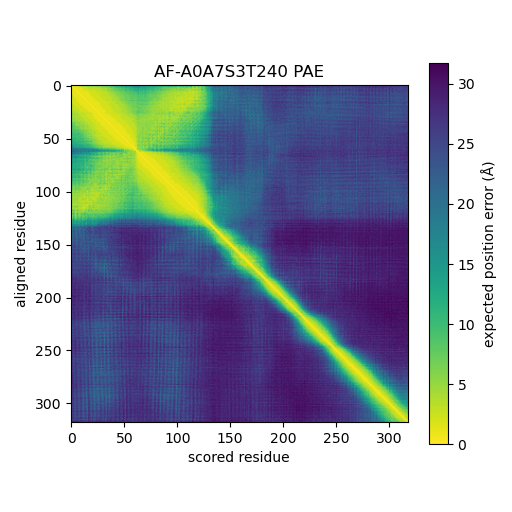25 312 PRO A N 1
ATOM 2197 C CA . PRO A 1 312 ? 80.223 32.556 10.230 1.00 82.25 312 PRO A CA 1
ATOM 2198 C C . PRO A 1 312 ? 80.676 33.865 10.899 1.00 82.25 312 PRO A C 1
ATOM 2200 O O . PRO A 1 312 ? 79.908 34.834 10.934 1.00 82.25 312 PRO A O 1
ATOM 2203 N N . PRO A 1 313 ? 81.910 33.917 11.429 1.00 81.56 313 PRO A N 1
ATOM 2204 C CA . PRO A 1 313 ? 82.439 35.130 12.036 1.00 81.56 313 PRO A CA 1
ATOM 2205 C C . PRO A 1 313 ? 82.518 36.267 11.001 1.00 81.56 313 PRO A C 1
ATOM 2207 O O . PRO A 1 313 ? 82.795 36.007 9.825 1.00 81.56 313 PRO A O 1
ATOM 2210 N N . PRO A 1 314 ? 82.286 37.526 11.416 1.00 78.50 314 PRO A N 1
ATOM 2211 C CA . PRO A 1 314 ? 82.386 38.673 10.526 1.00 78.50 314 PRO A CA 1
ATOM 2212 C C . PRO A 1 314 ? 83.814 38.799 9.989 1.00 78.50 314 PRO A C 1
ATOM 2214 O O . PRO A 1 314 ? 84.788 38.730 10.740 1.00 78.50 314 PRO A O 1
ATOM 2217 N N . LEU A 1 315 ? 83.929 38.975 8.673 1.00 74.31 315 LEU A N 1
ATOM 2218 C CA . LEU A 1 315 ? 85.205 39.239 8.018 1.00 74.31 315 LEU A CA 1
ATOM 2219 C C . LEU A 1 315 ? 85.763 40.593 8.500 1.00 74.31 315 LEU A C 1
ATOM 2221 O O . LEU A 1 315 ? 84.994 41.553 8.621 1.00 74.31 315 LEU A O 1
ATOM 2225 N N . PRO A 1 316 ? 87.077 40.696 8.769 1.00 61.47 316 PRO A N 1
ATOM 2226 C CA . PRO A 1 316 ? 87.697 41.964 9.128 1.00 61.47 316 PRO A CA 1
ATOM 2227 C C . PRO A 1 316 ? 87.546 42.955 7.970 1.00 61.47 316 PRO A C 1
ATOM 2229 O O . PRO A 1 316 ? 87.871 42.646 6.823 1.00 61.47 316 PRO A O 1
ATOM 2232 N N . SER A 1 317 ? 86.995 44.126 8.282 1.00 59.88 317 SER A N 1
ATOM 2233 C CA . SER A 1 317 ? 86.831 45.221 7.324 1.00 59.88 317 SER A CA 1
ATOM 2234 C C . SER A 1 317 ? 88.192 45.873 7.029 1.00 59.88 317 SER A C 1
ATOM 2236 O O . SER A 1 317 ? 88.994 45.980 7.960 1.00 59.88 317 SER A O 1
ATOM 2238 N N . PRO A 1 318 ? 88.466 46.260 5.769 1.00 64.81 318 PRO A N 1
ATOM 2239 C CA . PRO A 1 318 ? 89.709 46.920 5.366 1.00 64.81 318 PRO A CA 1
ATOM 2240 C C . PRO A 1 318 ? 89.822 48.361 5.877 1.00 64.81 318 PRO A C 1
ATOM 2242 O O . PRO A 1 318 ? 88.769 49.020 6.047 1.00 64.81 318 PRO A O 1
#

Radius of gyration: 43.98 Å; Cα contacts (8 Å, |Δi|>4): 82; chains: 1; bounding box: 144×97×105 Å

Mean predicted aligned error: 21.63 Å

Secondary structure (DSSP, 8-state):
-HHHHHHHHHHHHHHHHHHHHHHHHHHHHHHHHHHHHHHHHHHHHHHHHHHHHHHHHHHHH--HHHHHHHHHHHHHHHHHHHHHHHHHHHHHHHHHHHHHHHHHHHHHHHHHHHHHHHHHHHHHTS---------TTSTHHHHHHHHHHHHHHHHHHHHHHHHHHHHHHHHHHHTTTTTSSS--PPPPPPPPPPPPPPPPP-PPPPPPPPPPP--PPPPPPPPPPPPPPPPPPPPPPPPPPPPPPP-PPPPPPPPPPPPPPPPPPPPPPPPPPPPPPPPPPPPPPPPPPPPPPPPPPPPPPPPPPPPPPPPPPPPPP-

Nearest PDB structures (foldseek):
  8qbw-assembly1_A  TM=6.123E-01  e=8.127E-02  Nostoc punctiforme
  7o3x-assembly1_C  TM=5.566E-01  e=1.494E-01  Synechocystis sp. PCC 6803 substr. Kazusa
  4ovu-assembly1_B  TM=6.047E-01  e=2.745E-01  Homo sapiens
  4whe-assembly1_A  TM=5.841E-01  e=2.745E-01  Escherichia coli K-12
  8qhw-assembly1_E  TM=3.884E-01  e=4.747E-01  Synechocystis sp. PCC 6803

Sequence (318 aa):
SGEARNAAVRAAEKEFRHCAAAAKEEGGRALRASREADAARRLAETARLTAEDAATLAAEEGSEPAKRLADAARLAAEESAKLAAEAERLAAGAAARRESAEQRLAAAKEALRERKARASTDLAALPRAPRAEGHPVQALATSAALTAAFGCGAALTGLALAAGLQLIRDRGSRASADVATAAAPAPPPTPPPMPPTPARAVARPPAPPPAPKAMAPALPSPPPPLPSPPPPLPSPPPSPPPRTPLSSPPPPPVPPEPPLPSPPPPSPPPPPPLPSPPPPMPSPPQPSPPPPPLPSPPPPMPSPPQPSPPPPPPLPSP